Protein AF-A0A6V6ZAX3-F1 (afdb_monomer)

Sequence (351 aa):
MGIFDLLKSDSDKNPSIDLTDFKFLSDDHTRIQNGQSTNANNKGAWRGIRVKTSNNKTFYVTMYNMNENHPVWGDNIQMAEKQMKMLEETDSKIILRGFGNDIMGSSFADYGLTLHKFNGNINKVSIHMYDRNVDIIYVKAENNDQKKKLDNYSNTDSFEDFMRKFQSMSMSEKMQIASQTDAFNNQGANAYRNDNIELAIENFEKALKIMPINDDALINLARCYTMLGEYEKTFEPLNKLYRLNSNNRNKIIAYSLLMHLLEDFDSDGGAVSPSTLINYIKAKYNISTNDDEIKSIIRRINEPYNRDILVYMIGGGFGFGMGSGGSPYMTSDGTIKSVISDEIEDVLNWD

Foldseek 3Di:
DDPPPPDPPPLQDAALDDQQWDKFKFQFKWKAFPNRTDPDGSHRQIKMWIWHDDRSAKIWIWMARLNDQPPQQSLRTPDPIFIWGWDDDDQFKTKIAGQDAPPLRHGSRQWIKIQTDDPNDGQKMWIGRNVRRMIMIGGGDDDPVSVVSSVPSSPDDSLVSNVVVLVVDDPVVVVVLVVQLVVLQVQLVVCVVVVNLSSSLVSLVVSCVSVVLPLSSLLSNLLSCLVVLVNVVNLVSLLSNCVSPVVCVLLVLLLLQLNQQLVQQDPAGGKDFQVRSQVVCCVRNVDHDHDVSSVVSQCVLCVVPPDRQKDWDDDDDDDDPDPPTGTIITGDPPNDSVSSSVSSSVSSVDD

pLDDT: mean 86.91, std 15.02, range [31.42, 98.56]

Structure (mmCIF, N/CA/C/O backbone):
data_AF-A0A6V6ZAX3-F1
#
_entry.id   AF-A0A6V6ZAX3-F1
#
loop_
_atom_site.group_PDB
_atom_site.id
_atom_site.type_symbol
_atom_site.label_atom_id
_atom_site.label_alt_id
_atom_site.label_comp_id
_atom_site.label_asym_id
_atom_site.label_entity_id
_atom_site.label_seq_id
_atom_site.pdbx_PDB_ins_code
_atom_site.Cartn_x
_atom_site.Cartn_y
_atom_site.Cartn_z
_atom_site.occupancy
_atom_site.B_iso_or_equiv
_atom_site.auth_seq_id
_atom_site.auth_comp_id
_atom_site.auth_asym_id
_atom_site.auth_atom_id
_atom_site.pdbx_PDB_model_num
ATOM 1 N N . MET A 1 1 ? -40.893 -0.336 -21.694 1.00 39.56 1 MET A N 1
ATOM 2 C CA . MET A 1 1 ? -40.093 0.598 -20.876 1.00 39.56 1 MET A CA 1
ATOM 3 C C . MET A 1 1 ? -40.444 0.323 -19.430 1.00 39.56 1 MET A C 1
ATOM 5 O O . MET A 1 1 ? -41.601 0.476 -19.062 1.00 39.56 1 MET A O 1
ATOM 9 N N . GLY A 1 2 ? -39.514 -0.290 -18.700 1.00 31.42 2 GLY A N 1
ATOM 10 C CA . GLY A 1 2 ? -39.752 -0.822 -17.362 1.00 31.42 2 GLY A CA 1
ATOM 11 C C . GLY A 1 2 ? -39.696 0.261 -16.289 1.00 31.42 2 GLY A C 1
ATOM 12 O O . GLY A 1 2 ? -39.072 1.300 -16.459 1.00 31.42 2 GLY A O 1
ATOM 13 N N . ILE A 1 3 ? -40.315 -0.041 -15.155 1.00 39.47 3 ILE A N 1
ATOM 14 C CA . ILE A 1 3 ? -40.499 0.779 -13.944 1.00 39.47 3 ILE A CA 1
ATOM 15 C C . ILE A 1 3 ? -39.171 1.090 -13.203 1.00 39.47 3 ILE A C 1
ATOM 17 O O . ILE A 1 3 ? -39.178 1.496 -12.047 1.00 39.47 3 ILE A O 1
ATOM 21 N N . PHE A 1 4 ? -38.026 0.886 -13.863 1.00 40.34 4 PHE A N 1
ATOM 22 C CA . PHE A 1 4 ? -36.672 1.046 -13.322 1.00 40.34 4 PHE A CA 1
ATOM 23 C C . PHE A 1 4 ? -35.968 2.332 -13.787 1.00 40.34 4 PHE A C 1
ATOM 25 O O . PHE A 1 4 ? -34.907 2.655 -13.264 1.00 40.34 4 PHE A O 1
ATOM 32 N N . ASP A 1 5 ? -36.572 3.116 -14.686 1.00 33.03 5 ASP A N 1
ATOM 33 C CA . ASP A 1 5 ? -35.988 4.373 -15.188 1.00 33.03 5 ASP A CA 1
ATOM 34 C C . ASP A 1 5 ? -36.201 5.593 -14.261 1.00 33.03 5 ASP A C 1
ATOM 36 O O . ASP A 1 5 ? -35.896 6.723 -14.643 1.00 33.03 5 ASP A O 1
ATOM 40 N N . LEU A 1 6 ? -36.699 5.397 -13.028 1.00 34.72 6 LEU A N 1
ATOM 41 C CA . LEU A 1 6 ? -36.991 6.489 -12.080 1.00 34.72 6 LEU A CA 1
ATOM 42 C C . LEU A 1 6 ? -35.986 6.651 -10.925 1.00 34.72 6 LEU A C 1
ATOM 44 O O . LEU A 1 6 ? -36.252 7.394 -9.985 1.00 34.72 6 LEU A O 1
ATOM 48 N N . LEU A 1 7 ? -34.824 5.996 -10.987 1.00 39.44 7 LEU A N 1
ATOM 49 C CA . LEU A 1 7 ? -33.730 6.196 -10.030 1.00 39.44 7 LEU A CA 1
ATOM 50 C C . LEU A 1 7 ? -32.466 6.662 -10.755 1.00 39.44 7 LEU A C 1
ATOM 52 O O . LEU A 1 7 ? -31.436 5.992 -10.759 1.00 39.44 7 LEU A O 1
ATOM 56 N N . LYS A 1 8 ? -32.521 7.866 -11.330 1.00 38.12 8 LYS A N 1
ATOM 57 C CA . LYS A 1 8 ? -31.310 8.687 -11.406 1.00 38.12 8 LYS A CA 1
ATOM 58 C C . LYS A 1 8 ? -31.017 9.154 -9.982 1.00 38.12 8 LYS A C 1
ATOM 60 O O . LYS A 1 8 ? -31.576 10.144 -9.528 1.00 38.12 8 LYS A O 1
ATOM 65 N N . SER A 1 9 ? -30.222 8.380 -9.246 1.00 41.75 9 SER A N 1
ATOM 66 C CA . SER A 1 9 ? -29.684 8.822 -7.962 1.00 41.75 9 SER A CA 1
ATOM 67 C C . SER A 1 9 ? -28.773 10.019 -8.216 1.00 41.75 9 SER A C 1
ATOM 69 O O . SER A 1 9 ? -27.803 9.885 -8.964 1.00 41.75 9 SER A O 1
ATOM 71 N N . ASP A 1 10 ? -29.072 11.159 -7.598 1.00 43.19 10 ASP A N 1
ATOM 72 C CA . ASP A 1 10 ? -28.189 12.325 -7.516 1.00 43.19 10 ASP A CA 1
ATOM 73 C C . ASP A 1 10 ? -26.889 11.948 -6.776 1.00 43.19 10 ASP A C 1
ATOM 75 O O . ASP A 1 10 ? -26.716 12.225 -5.590 1.00 43.19 10 ASP A O 1
ATOM 79 N N . SER A 1 11 ? -25.956 11.293 -7.469 1.00 47.81 11 SER A N 1
ATOM 80 C CA . SER A 1 11 ? -24.658 10.862 -6.928 1.00 47.81 11 SER A CA 1
ATOM 81 C C . SER A 1 11 ? -23.661 12.011 -6.717 1.00 47.81 11 SER A C 1
ATOM 83 O O . SER A 1 11 ? -22.503 11.757 -6.399 1.00 47.81 11 SER A O 1
ATOM 85 N N . ASP A 1 12 ? -24.094 13.260 -6.903 1.00 52.00 12 ASP A N 1
ATOM 86 C CA . ASP A 1 12 ? -23.284 14.476 -6.736 1.00 52.00 12 ASP A CA 1
ATOM 87 C C . ASP A 1 12 ? -23.738 15.342 -5.544 1.00 52.00 12 ASP A C 1
ATOM 89 O O . ASP A 1 12 ? -23.293 16.480 -5.385 1.00 52.00 12 ASP A O 1
ATOM 93 N N . LYS A 1 13 ? -24.626 14.831 -4.682 1.00 63.72 13 LYS A N 1
ATOM 94 C CA . LYS A 1 13 ? -25.095 15.580 -3.513 1.00 63.72 13 LYS A CA 1
ATOM 95 C C . LYS A 1 13 ? -24.100 15.451 -2.356 1.00 63.72 13 LYS A C 1
ATOM 97 O O . LYS A 1 13 ? -23.848 14.351 -1.871 1.00 63.72 13 LYS A O 1
ATOM 102 N N . ASN A 1 14 ? -23.558 16.580 -1.899 1.00 78.38 14 ASN A N 1
ATOM 103 C CA . ASN A 1 14 ? -22.761 16.625 -0.672 1.00 78.38 14 ASN A CA 1
ATOM 104 C C . ASN A 1 14 ? -23.624 16.192 0.529 1.00 78.38 14 ASN A C 1
ATOM 106 O O . ASN A 1 14 ? -24.769 16.649 0.621 1.00 78.38 14 ASN A O 1
ATOM 110 N N . PRO A 1 15 ? -23.096 15.357 1.445 1.00 84.44 15 PRO A N 1
ATOM 111 C CA . PRO A 1 15 ? -23.843 14.919 2.616 1.00 84.44 15 PRO A CA 1
ATOM 112 C C . PRO A 1 15 ? -24.214 16.102 3.518 1.00 84.44 15 PRO A C 1
ATOM 114 O O . PRO A 1 15 ? -23.464 17.075 3.627 1.00 84.44 15 PRO A O 1
ATOM 117 N N . SER A 1 16 ? -25.357 16.020 4.208 1.00 89.38 16 SER A N 1
ATOM 118 C CA . SER A 1 16 ? -25.823 17.098 5.097 1.00 89.38 16 SER A CA 1
ATOM 119 C C . SER A 1 16 ? -24.978 17.261 6.369 1.00 89.38 16 SER A C 1
ATOM 121 O O . SER A 1 16 ? -25.225 18.170 7.159 1.00 89.38 16 SER A O 1
ATOM 123 N N . ILE A 1 17 ? -24.043 16.343 6.614 1.00 90.00 17 ILE A N 1
ATOM 124 C CA . ILE A 1 17 ? -23.092 16.343 7.726 1.00 90.00 17 ILE A CA 1
ATOM 125 C C . ILE A 1 17 ? -21.692 16.292 7.121 1.00 90.00 17 ILE A C 1
ATOM 127 O O . ILE A 1 17 ? -21.464 15.555 6.164 1.00 90.00 17 ILE A O 1
ATOM 131 N N . ASP A 1 18 ? -20.757 17.049 7.694 1.00 91.75 18 ASP A N 1
ATOM 132 C CA . ASP A 1 18 ? -19.356 16.994 7.285 1.00 91.75 18 ASP A CA 1
ATOM 133 C C . ASP A 1 18 ? -18.748 15.630 7.644 1.00 91.75 18 ASP A C 1
ATOM 135 O O . ASP A 1 18 ? -18.624 15.268 8.817 1.00 91.75 18 ASP A O 1
ATOM 139 N N . LEU A 1 19 ? -18.397 14.869 6.607 1.00 93.56 19 LEU A N 1
ATOM 140 C CA . LEU A 1 19 ? -17.768 13.555 6.709 1.00 93.56 19 LEU A CA 1
ATOM 141 C C . LEU A 1 19 ? -16.289 13.577 6.302 1.00 93.56 19 LEU A C 1
ATOM 143 O O . LEU A 1 19 ? -15.699 12.509 6.139 1.00 93.56 19 LEU A O 1
ATOM 147 N N . THR A 1 20 ? -15.684 14.762 6.146 1.00 90.38 20 THR A N 1
ATOM 148 C CA . THR A 1 20 ? -14.273 14.908 5.749 1.00 90.38 20 THR A CA 1
ATOM 149 C C . THR A 1 20 ? -13.351 14.134 6.697 1.00 90.38 20 THR A C 1
ATOM 151 O O . THR A 1 20 ? -12.488 13.382 6.244 1.00 90.38 20 THR A O 1
ATOM 154 N N . ASP A 1 21 ? -13.590 14.251 8.009 1.00 91.75 21 ASP A N 1
ATOM 155 C CA . ASP A 1 21 ? -12.931 13.474 9.070 1.00 91.75 21 ASP A CA 1
ATOM 156 C C . ASP A 1 21 ? -13.891 13.201 10.247 1.00 91.75 21 ASP A C 1
ATOM 158 O O . ASP A 1 21 ? -13.647 13.564 11.400 1.00 91.75 21 ASP A O 1
ATOM 162 N N . PHE A 1 22 ? -15.047 12.603 9.959 1.00 95.50 22 PHE A N 1
ATOM 163 C CA . PHE A 1 22 ? -16.059 12.327 10.976 1.00 95.50 22 PHE A CA 1
ATOM 164 C C . PHE A 1 22 ? -15.634 11.188 11.907 1.00 95.50 22 PHE A C 1
ATOM 166 O O . PHE A 1 22 ? -15.230 10.112 11.465 1.00 95.50 22 PHE A O 1
ATOM 173 N N . LYS A 1 23 ? -15.801 11.394 13.217 1.00 95.69 23 LYS A N 1
ATOM 174 C CA . LYS A 1 23 ? -15.471 10.418 14.262 1.00 95.69 23 LYS A CA 1
ATOM 175 C C . LYS A 1 23 ? -16.660 10.188 15.180 1.00 95.69 23 LYS A C 1
ATOM 177 O O . LYS A 1 23 ? -17.302 11.127 15.649 1.00 95.69 23 LYS A O 1
ATOM 182 N N . PHE A 1 24 ? -16.918 8.925 15.481 1.00 97.19 24 PHE A N 1
ATOM 183 C CA . PHE A 1 24 ? -17.972 8.490 16.379 1.00 97.19 24 PHE A CA 1
ATOM 184 C C . PHE A 1 24 ? -17.386 7.602 17.469 1.00 97.19 24 PHE A C 1
ATOM 186 O O . PHE A 1 24 ? -16.761 6.583 17.185 1.00 97.19 24 PHE A O 1
ATOM 193 N N . LEU A 1 25 ? -17.600 7.995 18.720 1.00 97.44 25 LEU A N 1
ATOM 194 C CA . LEU A 1 25 ? -17.159 7.248 19.886 1.00 97.44 25 LEU A CA 1
ATOM 195 C C . LEU A 1 25 ? -18.357 6.568 20.542 1.00 97.44 25 LEU A C 1
ATOM 197 O O . LEU A 1 25 ? -19.412 7.179 20.725 1.00 97.44 25 LEU A O 1
ATOM 201 N N . SER A 1 26 ? -18.168 5.314 20.922 1.00 97.25 26 SER A N 1
ATOM 202 C CA . SER A 1 26 ? -19.170 4.501 21.591 1.00 97.25 26 SER A CA 1
ATOM 203 C C . SER A 1 26 ? -18.526 3.686 22.700 1.00 97.25 26 SER A C 1
ATOM 205 O O . SER A 1 26 ? -17.392 3.240 22.551 1.00 97.25 26 SER A O 1
ATOM 207 N N . ASP A 1 27 ? -19.239 3.486 23.803 1.00 96.06 27 ASP A N 1
ATOM 208 C CA . ASP A 1 27 ? -18.846 2.596 24.897 1.00 96.06 27 ASP A CA 1
ATOM 209 C C . ASP A 1 27 ? -19.797 1.411 25.056 1.00 96.06 27 ASP A C 1
ATOM 211 O O . ASP A 1 27 ? -19.679 0.662 26.020 1.00 96.06 27 ASP A O 1
ATOM 215 N N . ASP A 1 28 ? -20.756 1.261 24.146 1.00 94.19 28 ASP A N 1
ATOM 216 C CA . ASP A 1 28 ? -21.768 0.221 24.211 1.00 94.19 28 ASP A CA 1
ATOM 217 C C . ASP A 1 28 ? -22.280 -0.119 22.817 1.00 94.19 28 ASP A C 1
ATOM 219 O O . ASP A 1 28 ? -22.474 0.753 21.963 1.00 94.19 28 ASP A O 1
ATOM 223 N N . HIS A 1 29 ? -22.519 -1.403 22.588 1.00 93.81 29 HIS A N 1
ATOM 224 C CA . HIS A 1 29 ? -23.040 -1.866 21.320 1.00 93.81 29 HIS A CA 1
ATOM 225 C C . HIS A 1 29 ? -23.930 -3.089 21.459 1.00 93.81 29 HIS A C 1
ATOM 227 O O . HIS A 1 29 ? -23.769 -3.930 22.338 1.00 93.81 29 HIS A O 1
ATOM 233 N N . THR A 1 30 ? -24.864 -3.225 20.531 1.00 94.81 30 THR A N 1
ATOM 234 C CA . THR A 1 30 ? -25.764 -4.371 20.456 1.00 94.81 30 THR A CA 1
ATOM 235 C C . THR A 1 30 ? -25.555 -5.077 19.134 1.00 94.81 30 THR A C 1
ATOM 237 O O . THR A 1 30 ? -25.663 -4.462 18.073 1.00 94.81 30 THR A O 1
ATOM 240 N N . ARG A 1 31 ? -25.260 -6.375 19.192 1.00 94.81 31 ARG A N 1
ATOM 241 C CA . ARG A 1 31 ? -25.185 -7.216 18.002 1.00 94.81 31 ARG A CA 1
ATOM 242 C C . ARG A 1 31 ? -26.556 -7.816 17.723 1.00 94.81 31 ARG A C 1
ATOM 244 O O . ARG A 1 31 ? -27.157 -8.425 18.603 1.00 94.81 31 ARG A O 1
ATOM 251 N N . ILE A 1 32 ? -27.016 -7.672 16.491 1.00 94.31 32 ILE A N 1
ATOM 252 C CA . ILE A 1 32 ? -28.213 -8.308 15.957 1.00 94.31 32 ILE A CA 1
ATOM 253 C C . ILE A 1 32 ? -27.748 -9.296 14.896 1.00 94.31 32 ILE A C 1
ATOM 255 O O . ILE A 1 32 ? -27.021 -8.922 13.984 1.00 94.31 32 ILE A O 1
ATOM 259 N N . GLN A 1 33 ? -28.135 -10.561 15.011 1.00 92.88 33 GLN A N 1
ATOM 260 C CA . GLN A 1 33 ? -27.860 -11.575 13.999 1.00 92.88 33 GLN A CA 1
ATOM 261 C C . GLN A 1 33 ? -29.167 -12.243 13.608 1.00 92.88 33 GLN A C 1
ATOM 263 O O . GLN A 1 33 ? -29.918 -12.686 14.475 1.00 92.88 33 GLN A O 1
ATOM 268 N N . ASN A 1 34 ? -29.447 -12.310 12.307 1.00 91.81 34 ASN A N 1
ATOM 269 C CA . ASN A 1 34 ? -30.710 -12.849 11.801 1.00 91.81 34 ASN A CA 1
ATOM 270 C C . ASN A 1 34 ? -31.944 -12.185 12.440 1.00 91.81 34 ASN A C 1
ATOM 272 O O . ASN A 1 34 ? -32.922 -12.849 12.776 1.00 91.81 34 ASN A O 1
ATOM 276 N N . GLY A 1 35 ? -31.870 -10.868 12.659 1.00 86.56 35 GLY A N 1
ATOM 277 C CA . GLY A 1 35 ? -32.934 -10.082 13.289 1.00 86.56 35 GLY A CA 1
ATOM 278 C C . GLY A 1 35 ? -33.073 -10.261 14.806 1.00 86.56 35 GLY A C 1
ATOM 279 O O . GLY A 1 35 ? -33.904 -9.589 15.411 1.00 86.56 35 GLY A O 1
ATOM 280 N N . GLN A 1 36 ? -32.266 -11.116 15.444 1.00 88.25 36 GLN A N 1
ATOM 281 C CA . GLN A 1 36 ? -32.293 -11.322 16.892 1.00 88.25 36 GLN A CA 1
ATOM 282 C C . GLN A 1 36 ? -31.114 -10.642 17.585 1.00 88.25 36 GLN A C 1
ATOM 284 O O . GLN A 1 36 ? -29.958 -10.822 17.203 1.00 88.25 36 GLN A O 1
ATOM 289 N N . SER A 1 37 ? -31.412 -9.869 18.629 1.00 86.00 37 SER A N 1
ATOM 290 C CA . SER A 1 37 ? -30.399 -9.233 19.470 1.00 86.00 37 SER A CA 1
ATOM 291 C C . SER A 1 37 ? -29.707 -10.259 20.364 1.00 86.00 37 SER A C 1
ATOM 293 O O . SER A 1 37 ? -30.357 -11.101 20.980 1.00 86.00 37 SER A O 1
ATOM 295 N N . THR A 1 38 ? -28.390 -10.151 20.502 1.00 81.56 38 THR A N 1
ATOM 296 C CA . THR A 1 38 ? -27.638 -10.892 21.518 1.00 81.56 38 THR A CA 1
ATOM 297 C C . THR A 1 38 ? -27.750 -10.182 22.867 1.00 81.56 38 THR A C 1
ATOM 299 O O . THR A 1 38 ? -27.531 -8.975 22.929 1.00 81.56 38 THR A O 1
ATOM 302 N N . ASN A 1 39 ? -27.997 -10.913 23.957 1.00 72.19 39 ASN A N 1
ATOM 303 C CA . ASN A 1 39 ? -28.077 -10.360 25.322 1.00 72.19 39 ASN A CA 1
ATOM 304 C C . ASN A 1 39 ? -26.699 -10.111 25.976 1.00 72.19 39 ASN A C 1
ATOM 306 O O . ASN A 1 39 ? -26.557 -10.199 27.194 1.00 72.19 39 ASN A O 1
ATOM 310 N N . ALA A 1 40 ? -25.663 -9.847 25.179 1.00 77.94 40 ALA A N 1
ATOM 311 C CA . ALA A 1 40 ? -24.333 -9.558 25.701 1.00 77.94 40 ALA A CA 1
ATOM 312 C C . ALA A 1 40 ? -24.297 -8.142 26.296 1.00 77.94 40 ALA A C 1
ATOM 314 O O . ALA A 1 40 ? -24.701 -7.184 25.638 1.00 77.94 40 ALA A O 1
ATOM 315 N N . ASN A 1 41 ? -23.798 -8.007 27.527 1.00 82.19 41 ASN A N 1
ATOM 316 C CA . ASN A 1 41 ? -23.505 -6.699 28.102 1.00 82.19 41 ASN A CA 1
ATOM 317 C C . ASN A 1 41 ? -22.173 -6.196 27.535 1.00 82.19 41 ASN A C 1
ATOM 319 O O . ASN A 1 41 ? -21.115 -6.689 27.921 1.00 82.19 41 ASN A O 1
ATOM 323 N N . ASN A 1 42 ? -22.242 -5.219 26.634 1.00 87.25 42 ASN A N 1
ATOM 324 C CA . ASN A 1 42 ? -21.072 -4.624 25.994 1.00 87.25 42 ASN A CA 1
ATOM 325 C C . ASN A 1 42 ? -20.735 -3.237 26.554 1.00 87.25 42 ASN A C 1
ATOM 327 O O . ASN A 1 42 ? -19.890 -2.541 25.990 1.00 87.25 42 ASN A O 1
ATOM 331 N N . LYS A 1 43 ? -21.358 -2.827 27.665 1.00 90.56 43 LYS A N 1
ATOM 332 C CA . LYS A 1 43 ? -21.057 -1.542 28.290 1.00 90.56 43 LYS A CA 1
ATOM 333 C C . LYS A 1 43 ? -19.601 -1.508 28.762 1.00 90.56 43 LYS A C 1
ATOM 335 O O . LYS A 1 43 ? -19.140 -2.405 29.462 1.00 90.56 43 LYS A O 1
ATOM 340 N N . GLY A 1 44 ? -18.879 -0.458 28.383 1.00 88.75 44 GLY A N 1
ATOM 341 C CA . GLY A 1 44 ? -17.436 -0.327 28.579 1.00 88.75 44 GLY A CA 1
ATOM 342 C C . GLY A 1 44 ? -16.589 -0.933 27.452 1.00 88.75 44 GLY A C 1
ATOM 343 O O . GLY A 1 44 ? -15.363 -0.844 27.508 1.00 88.75 44 GLY A O 1
ATOM 344 N N . ALA A 1 45 ? -17.193 -1.521 26.413 1.00 90.69 45 ALA A N 1
ATOM 345 C CA . ALA A 1 45 ? -16.485 -1.982 25.220 1.00 90.69 45 ALA A CA 1
ATOM 346 C C . ALA A 1 45 ? -16.258 -0.817 24.247 1.00 90.69 45 ALA A C 1
ATOM 348 O O . ALA A 1 45 ? -16.956 -0.690 23.239 1.00 90.69 45 ALA A O 1
ATOM 349 N N . TRP A 1 46 ? -15.287 0.051 24.549 1.00 94.94 46 TRP A N 1
ATOM 350 C CA . TRP A 1 46 ? -15.092 1.279 23.788 1.00 94.94 46 TRP A CA 1
ATOM 351 C C . TRP A 1 46 ? -14.686 1.005 22.338 1.00 94.94 46 TRP A C 1
ATOM 353 O O . TRP A 1 46 ? -13.760 0.233 22.060 1.00 94.94 46 TRP A O 1
ATOM 363 N N . ARG A 1 47 ? -15.367 1.671 21.406 1.00 95.44 47 ARG A N 1
ATOM 364 C CA . ARG A 1 47 ? -15.097 1.648 19.969 1.00 95.44 47 ARG A CA 1
ATOM 365 C C . ARG A 1 47 ? -15.082 3.054 19.404 1.00 95.44 47 ARG A C 1
ATOM 367 O O . ARG A 1 47 ? -15.917 3.887 19.750 1.00 95.44 47 ARG A O 1
ATOM 374 N N . GLY A 1 48 ? -14.126 3.290 18.519 1.00 95.75 48 GLY A N 1
ATOM 375 C CA . GLY A 1 48 ? -14.072 4.480 17.689 1.00 95.75 48 GLY A CA 1
ATOM 376 C C . GLY A 1 48 ? -14.380 4.102 16.252 1.00 95.75 48 GLY A C 1
ATOM 377 O O . GLY A 1 48 ? -13.855 3.113 15.757 1.00 95.75 48 GLY A O 1
ATOM 378 N N . ILE A 1 49 ? -15.225 4.866 15.579 1.00 96.94 49 ILE A N 1
ATOM 379 C CA . ILE A 1 49 ? -15.510 4.709 14.154 1.00 96.94 49 ILE A CA 1
ATOM 380 C C . ILE A 1 49 ? -15.102 6.010 13.486 1.00 96.94 49 ILE A C 1
ATOM 382 O O . ILE A 1 49 ? -15.512 7.081 13.930 1.00 96.94 49 ILE A O 1
ATOM 386 N N . ARG A 1 50 ? -14.305 5.919 12.427 1.00 95.56 50 ARG A N 1
ATOM 387 C CA . ARG A 1 50 ? -13.914 7.063 11.609 1.00 95.56 50 ARG A CA 1
ATOM 388 C C . ARG A 1 50 ? -14.469 6.894 10.206 1.00 95.56 50 ARG A C 1
ATOM 390 O O . ARG A 1 50 ? -14.352 5.814 9.634 1.00 95.56 50 ARG A O 1
ATOM 397 N N . VAL A 1 51 ? -15.030 7.965 9.663 1.00 96.31 51 VAL A N 1
ATOM 398 C CA . VAL A 1 51 ? -15.378 8.115 8.251 1.00 96.31 51 VAL A CA 1
ATOM 399 C C . VAL A 1 51 ? -14.560 9.282 7.712 1.00 96.31 51 VAL A C 1
ATOM 401 O O . VAL A 1 51 ? -14.629 10.370 8.275 1.00 96.31 51 VAL A O 1
ATOM 404 N N . LYS A 1 52 ? -13.790 9.064 6.645 1.00 93.81 52 LYS A N 1
ATOM 405 C CA . LYS A 1 52 ? -13.055 10.133 5.953 1.00 93.81 52 LYS A CA 1
ATOM 406 C C . LYS A 1 52 ? -13.433 10.188 4.478 1.00 93.81 52 LYS A C 1
ATOM 408 O O . LYS A 1 52 ? -13.682 9.151 3.857 1.00 93.81 52 LYS A O 1
ATOM 413 N N . THR A 1 53 ? -13.430 11.382 3.904 1.00 89.69 53 THR A N 1
ATOM 414 C CA . THR A 1 53 ? -13.564 11.590 2.458 1.00 89.69 53 THR A CA 1
ATOM 415 C C . THR A 1 53 ? -12.828 12.854 2.029 1.00 89.69 53 THR A C 1
ATOM 417 O O . THR A 1 53 ? -12.705 13.798 2.800 1.00 89.69 53 THR A O 1
ATOM 420 N N . SER A 1 54 ? -12.336 12.879 0.792 1.00 85.81 54 SER A N 1
ATOM 421 C CA . SER A 1 54 ? -11.727 14.063 0.172 1.00 85.81 54 SER A CA 1
ATOM 422 C C . SER A 1 54 ? -12.603 14.697 -0.910 1.00 85.81 54 SER A C 1
ATOM 424 O O . SER A 1 54 ? -12.313 15.798 -1.369 1.00 85.81 54 SER A O 1
ATOM 426 N N . ASN A 1 55 ? -13.650 13.999 -1.356 1.00 83.88 55 ASN A N 1
ATOM 427 C CA . ASN A 1 55 ? -14.427 14.373 -2.537 1.00 83.88 55 ASN A CA 1
ATOM 428 C C . ASN A 1 55 ? -15.941 14.161 -2.381 1.00 83.88 55 ASN A C 1
ATOM 430 O O . ASN A 1 55 ? -16.668 14.363 -3.349 1.00 83.88 55 ASN A O 1
ATOM 434 N N . ASN A 1 56 ? -16.410 13.722 -1.205 1.00 89.44 56 ASN A N 1
ATOM 435 C CA . ASN A 1 56 ? -17.809 13.379 -0.909 1.00 89.44 56 ASN A CA 1
ATOM 436 C C . ASN A 1 56 ? -18.435 12.304 -1.819 1.00 89.44 56 ASN A C 1
ATOM 438 O O . ASN A 1 56 ? -19.644 12.088 -1.777 1.00 89.44 56 ASN A O 1
ATOM 442 N N . LYS A 1 57 ? -17.624 11.596 -2.614 1.00 88.38 57 LYS A N 1
ATOM 443 C CA . LYS A 1 57 ? -18.049 10.498 -3.499 1.00 88.38 57 LYS A CA 1
ATOM 444 C C . LYS A 1 57 ? -17.596 9.151 -2.953 1.00 88.38 57 LYS A C 1
ATOM 446 O O . LYS A 1 57 ? -18.376 8.199 -2.907 1.00 88.38 57 LYS A O 1
ATOM 451 N N . THR A 1 58 ? -16.346 9.100 -2.502 1.00 90.50 58 THR A N 1
ATOM 452 C CA . THR A 1 58 ? -15.725 7.922 -1.901 1.00 90.50 58 THR A CA 1
ATOM 453 C C . THR A 1 58 ? -15.432 8.189 -0.435 1.00 90.50 58 THR A C 1
ATOM 455 O O . THR A 1 58 ? -14.778 9.172 -0.084 1.00 90.50 58 THR A O 1
ATOM 458 N N . PHE A 1 59 ? -15.905 7.289 0.416 1.00 95.94 59 PHE A N 1
ATOM 459 C CA . PHE A 1 59 ? -15.755 7.341 1.860 1.00 95.94 59 PHE A CA 1
ATOM 460 C C . PHE A 1 59 ? -14.928 6.151 2.316 1.00 95.94 59 PHE A C 1
ATOM 462 O O . PHE A 1 59 ? -15.049 5.056 1.773 1.00 95.94 59 PHE A O 1
ATOM 469 N N . TYR A 1 60 ? -14.123 6.353 3.343 1.00 93.50 60 TYR A N 1
ATOM 470 C CA . TYR A 1 60 ? -13.301 5.308 3.930 1.00 93.50 60 TYR A CA 1
ATOM 471 C C . TYR A 1 60 ? -13.670 5.160 5.397 1.00 93.50 60 TYR A C 1
ATOM 473 O O . TYR A 1 60 ? -13.660 6.145 6.139 1.00 93.50 60 TYR A O 1
ATOM 481 N N . VAL A 1 61 ? -14.045 3.943 5.791 1.00 96.31 61 VAL A N 1
ATOM 482 C CA . VAL A 1 61 ? -14.567 3.651 7.129 1.00 96.31 61 VAL A CA 1
ATOM 483 C C . VAL A 1 61 ? -13.633 2.706 7.868 1.00 96.31 61 VAL A C 1
ATOM 485 O O . VAL A 1 61 ? -13.403 1.589 7.410 1.00 96.31 61 VAL A O 1
ATOM 488 N N . THR A 1 62 ? -13.166 3.129 9.040 1.00 93.38 62 THR A N 1
ATOM 489 C CA . THR A 1 62 ? -12.251 2.362 9.900 1.00 93.38 62 THR A CA 1
ATOM 490 C C . THR A 1 62 ? -12.835 2.271 11.305 1.00 93.38 62 THR A C 1
ATOM 492 O O . THR A 1 62 ? -13.413 3.241 11.803 1.00 93.38 62 THR A O 1
ATOM 495 N N . MET A 1 63 ? -12.698 1.112 11.955 1.00 93.88 63 MET A N 1
ATOM 496 C CA . MET A 1 63 ? -13.106 0.930 13.352 1.00 93.88 63 MET A CA 1
ATOM 497 C C . MET A 1 63 ? -11.902 0.613 14.228 1.00 93.88 63 MET A C 1
ATOM 499 O O . MET A 1 63 ? -11.068 -0.210 13.861 1.00 93.88 63 MET A O 1
ATOM 503 N N . TYR A 1 64 ? -11.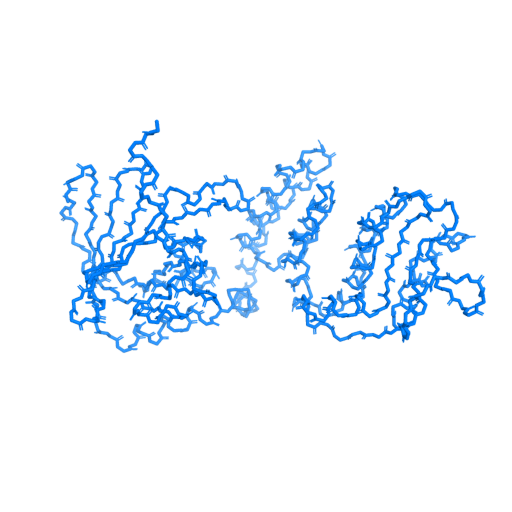879 1.205 15.416 1.00 91.25 64 TYR A N 1
ATOM 504 C CA . TYR A 1 64 ? -10.821 1.099 16.407 1.00 91.25 64 TYR A CA 1
ATOM 505 C C . TYR A 1 64 ? -11.332 0.438 17.694 1.00 91.25 64 TYR A C 1
ATOM 507 O O . TYR A 1 64 ? -12.420 0.764 18.180 1.00 91.25 64 TYR A O 1
ATOM 515 N N . ASN A 1 65 ? -10.534 -0.457 18.276 1.00 90.94 65 ASN A N 1
ATOM 516 C CA . ASN A 1 65 ? -10.709 -0.955 19.636 1.00 90.94 65 ASN A CA 1
ATOM 517 C C . ASN A 1 65 ? -10.061 0.018 20.633 1.00 90.94 65 ASN A C 1
ATOM 519 O O . ASN A 1 65 ? -8.851 0.186 20.662 1.00 90.94 65 ASN A O 1
ATOM 523 N N . MET A 1 66 ? -10.860 0.650 21.484 1.00 89.38 66 MET A N 1
ATOM 524 C CA . MET A 1 66 ? -10.392 1.741 22.349 1.00 89.38 66 MET A CA 1
ATOM 525 C C . MET A 1 66 ? -10.072 1.290 23.789 1.00 89.38 66 MET A C 1
ATOM 527 O O . MET A 1 66 ? -9.723 2.116 24.639 1.00 89.38 66 MET A O 1
ATOM 531 N N . ASN A 1 67 ? -10.214 -0.009 24.079 1.00 83.44 67 ASN A N 1
ATOM 532 C CA . ASN A 1 67 ? -9.983 -0.577 25.411 1.00 83.44 67 ASN A CA 1
ATOM 533 C C . ASN A 1 67 ? -8.536 -1.009 25.640 1.00 83.44 67 ASN A C 1
ATOM 535 O O . ASN A 1 67 ? -7.994 -0.799 26.721 1.00 83.44 67 ASN A O 1
ATOM 539 N N . GLU A 1 68 ? -7.919 -1.614 24.631 1.00 69.38 68 GLU A N 1
ATOM 540 C CA . GLU A 1 68 ? -6.603 -2.240 24.725 1.00 69.38 68 GLU A CA 1
ATOM 541 C C . GLU A 1 68 ? -5.723 -1.722 23.598 1.00 69.38 68 GLU A C 1
ATOM 543 O O . GLU A 1 68 ? -6.212 -1.471 22.499 1.00 69.38 68 GLU A O 1
ATOM 548 N N . ASN A 1 69 ? -4.425 -1.569 23.855 1.00 63.03 69 ASN A N 1
ATOM 549 C CA . ASN A 1 69 ? -3.480 -1.312 22.779 1.00 63.03 69 ASN A CA 1
ATOM 550 C C . ASN A 1 69 ? -3.195 -2.625 22.050 1.00 63.03 69 ASN A C 1
ATOM 552 O O . ASN A 1 69 ? -2.786 -3.594 22.689 1.00 63.03 69 ASN A O 1
ATOM 556 N N . HIS A 1 70 ? -3.347 -2.650 20.724 1.00 55.97 70 HIS A N 1
ATOM 557 C CA . HIS A 1 70 ? -2.849 -3.752 19.919 1.00 55.97 70 HIS A CA 1
ATOM 558 C C . HIS A 1 70 ? -1.348 -3.903 20.226 1.00 55.97 70 HIS A C 1
ATOM 560 O O . HIS A 1 70 ? -0.600 -2.933 20.031 1.00 55.97 70 HIS A O 1
ATOM 566 N N . PRO A 1 71 ? -0.891 -5.076 20.709 1.00 46.47 71 PRO A N 1
ATOM 567 C CA . PRO A 1 71 ? 0.436 -5.225 21.312 1.00 46.47 71 PRO A CA 1
ATOM 568 C C . PRO A 1 71 ? 1.559 -4.852 20.341 1.00 46.47 71 PRO A C 1
ATOM 570 O O . PRO A 1 71 ? 2.542 -4.234 20.733 1.00 46.47 71 PRO A O 1
ATOM 573 N N . VAL A 1 72 ? 1.356 -5.151 19.058 1.00 49.56 72 VAL A N 1
ATOM 574 C CA . VAL A 1 72 ? 2.334 -4.911 17.993 1.00 49.56 72 VAL A CA 1
ATOM 575 C C . VAL A 1 72 ? 2.111 -3.561 17.285 1.00 49.56 72 VAL A C 1
ATOM 577 O O . VAL A 1 72 ? 2.968 -2.686 17.340 1.00 49.56 72 VAL A O 1
ATOM 580 N N . TRP A 1 73 ? 0.931 -3.337 16.702 1.00 55.56 73 TRP A N 1
ATOM 581 C CA . TRP A 1 73 ? 0.655 -2.177 15.846 1.00 55.56 73 TRP A CA 1
ATOM 582 C C . TRP A 1 73 ? 0.362 -0.864 16.580 1.00 55.56 73 TRP A C 1
ATOM 584 O O . TRP A 1 73 ? 0.756 0.200 16.125 1.00 55.56 73 TRP A O 1
ATOM 594 N N . GLY A 1 74 ? -0.303 -0.894 17.740 1.00 60.34 74 GLY A N 1
ATOM 595 C CA . GLY A 1 74 ? -0.733 0.330 18.435 1.00 60.34 74 GLY A CA 1
ATOM 596 C C . GLY A 1 74 ? -1.745 1.218 17.716 1.00 60.34 74 GLY A C 1
ATOM 597 O O . GLY A 1 74 ? -2.183 2.190 18.322 1.00 60.34 74 GLY A O 1
ATOM 598 N N . ASP A 1 75 ? -2.104 0.894 16.476 1.00 63.75 75 ASP A N 1
ATOM 599 C CA . ASP A 1 75 ? -3.124 1.584 15.686 1.00 63.75 75 ASP A CA 1
ATOM 600 C C . ASP A 1 75 ? -4.541 1.266 16.170 1.00 63.75 75 ASP A C 1
ATOM 602 O O . ASP A 1 75 ? -5.482 1.994 15.871 1.00 63.75 75 ASP A O 1
ATOM 606 N N . ASN A 1 76 ? -4.682 0.186 16.945 1.00 80.44 76 ASN A N 1
ATOM 607 C CA . ASN A 1 76 ? -5.923 -0.311 17.509 1.00 80.44 76 ASN A CA 1
ATOM 608 C C . ASN A 1 76 ? -7.013 -0.589 16.473 1.00 80.44 76 ASN A C 1
ATOM 610 O O . ASN A 1 76 ? -8.192 -0.634 16.825 1.00 80.44 76 ASN A O 1
ATOM 614 N N . ILE A 1 77 ? -6.650 -0.810 15.211 1.00 83.50 77 ILE A N 1
ATOM 615 C CA . ILE A 1 77 ? -7.616 -1.057 14.145 1.00 83.50 77 ILE A CA 1
ATOM 616 C C . ILE A 1 77 ? -8.284 -2.418 14.383 1.00 83.50 77 ILE A C 1
ATOM 618 O O . ILE A 1 77 ? -7.654 -3.470 14.351 1.00 83.50 77 ILE A O 1
ATOM 622 N N . GLN A 1 78 ? -9.594 -2.402 14.629 1.00 86.88 78 GLN A N 1
ATOM 623 C CA . GLN A 1 78 ? -10.425 -3.600 14.759 1.00 86.88 78 GLN A CA 1
ATOM 624 C C . GLN A 1 78 ? -11.108 -3.968 13.434 1.00 86.88 78 GLN A C 1
ATOM 626 O O . GLN A 1 78 ? -11.345 -5.142 13.160 1.00 86.88 78 GLN A O 1
ATOM 631 N N . MET A 1 79 ? -11.435 -2.969 12.612 1.00 88.12 79 MET A N 1
ATOM 632 C CA . MET A 1 79 ? -11.897 -3.160 11.239 1.00 88.12 79 MET A CA 1
ATOM 633 C C . MET A 1 79 ? -11.040 -2.283 10.343 1.00 88.12 79 MET A C 1
ATOM 635 O O . MET A 1 79 ? -11.123 -1.056 10.434 1.00 88.12 79 MET A O 1
ATOM 639 N N . ALA A 1 80 ? -10.231 -2.934 9.504 1.00 84.06 80 ALA A N 1
ATOM 640 C CA . ALA A 1 80 ? -9.427 -2.272 8.488 1.00 84.06 80 ALA A CA 1
ATOM 641 C C . ALA A 1 80 ? -10.299 -1.385 7.599 1.00 84.06 80 ALA A C 1
ATOM 643 O O . ALA A 1 80 ? -11.486 -1.660 7.413 1.00 84.06 80 ALA A O 1
ATOM 644 N N . GLU A 1 81 ? -9.682 -0.345 7.054 1.00 88.50 81 GLU A N 1
ATOM 645 C CA . GLU A 1 81 ? -10.351 0.657 6.241 1.00 88.50 81 GLU A CA 1
ATOM 646 C C . GLU A 1 81 ? -11.144 0.019 5.089 1.00 88.50 81 GLU A C 1
ATOM 648 O O . GLU A 1 81 ? -10.611 -0.751 4.289 1.00 88.50 81 GLU A O 1
ATOM 653 N N . LYS A 1 82 ? -12.445 0.316 5.026 1.00 91.25 82 LYS A N 1
ATOM 654 C CA . LYS A 1 82 ? -13.352 -0.162 3.978 1.00 91.25 82 LYS A CA 1
ATOM 655 C C . LYS A 1 82 ? -13.787 1.002 3.103 1.00 91.25 82 LYS A C 1
ATOM 657 O O . LYS A 1 82 ? -14.344 1.980 3.605 1.00 91.25 82 LYS A O 1
ATOM 662 N N . GLN A 1 83 ? -13.563 0.873 1.798 1.00 92.81 83 GLN A N 1
ATOM 663 C CA . GLN A 1 83 ? -14.023 1.844 0.813 1.00 92.81 83 GLN A CA 1
ATOM 664 C C . GLN A 1 83 ? -15.536 1.716 0.610 1.00 92.81 83 GLN A C 1
ATOM 666 O O . GLN A 1 83 ? -16.044 0.625 0.355 1.00 92.81 83 GLN A O 1
ATOM 671 N N . MET A 1 84 ? -16.258 2.831 0.712 1.00 97.50 84 MET A N 1
ATOM 672 C CA . MET A 1 84 ? -17.714 2.909 0.635 1.00 97.50 84 MET A CA 1
ATOM 673 C C . MET A 1 84 ? -18.190 4.090 -0.213 1.00 97.50 84 MET A C 1
ATOM 675 O O . MET A 1 84 ? -17.499 5.096 -0.358 1.00 97.50 84 MET A O 1
ATOM 679 N N . LYS A 1 85 ? -19.405 3.975 -0.749 1.00 95.88 85 LYS A N 1
ATOM 680 C CA . LYS A 1 85 ? -20.137 5.053 -1.424 1.00 95.88 85 LYS A CA 1
ATOM 681 C C . LYS A 1 85 ? -21.442 5.330 -0.695 1.00 95.88 85 LYS A C 1
ATOM 683 O O . LYS A 1 85 ? -22.031 4.413 -0.115 1.00 95.88 85 LYS A O 1
ATOM 688 N N . MET A 1 86 ? -21.908 6.571 -0.748 1.00 95.75 86 MET A N 1
ATOM 689 C CA . MET A 1 86 ? -23.227 6.921 -0.230 1.00 95.75 86 MET A CA 1
ATOM 690 C C . MET A 1 86 ? -24.311 6.365 -1.157 1.00 95.75 86 MET A C 1
ATOM 692 O O . MET A 1 86 ? -24.255 6.560 -2.369 1.00 95.75 86 MET A O 1
ATOM 696 N N . LEU A 1 87 ? -25.273 5.637 -0.590 1.00 94.69 87 LEU A N 1
ATOM 697 C CA . LEU A 1 87 ? -26.439 5.131 -1.320 1.00 94.69 87 LEU A CA 1
ATOM 698 C C . LEU A 1 87 ? -27.659 6.027 -1.137 1.00 94.69 87 LEU A C 1
ATOM 700 O O . LEU A 1 87 ? -28.430 6.220 -2.070 1.00 94.69 87 LEU A O 1
ATOM 704 N N . GLU A 1 88 ? -27.852 6.527 0.080 1.00 93.62 88 GLU A N 1
ATOM 705 C CA . GLU A 1 88 ? -29.053 7.256 0.468 1.00 93.62 88 GLU A CA 1
ATOM 706 C C . GLU A 1 88 ? -28.714 8.248 1.581 1.00 93.62 88 GLU A C 1
ATOM 708 O O . GLU A 1 88 ? -27.966 7.930 2.509 1.00 93.62 88 GLU A O 1
ATOM 713 N N . GLU A 1 89 ? -29.338 9.419 1.522 1.00 94.12 89 GLU A N 1
ATOM 714 C CA . GLU A 1 89 ? -29.469 10.321 2.655 1.00 94.12 89 GLU A CA 1
ATOM 715 C C . GLU A 1 89 ? -30.930 10.768 2.791 1.00 94.12 89 GLU A C 1
ATOM 717 O O . GLU A 1 89 ? -31.552 11.219 1.830 1.00 94.12 89 GLU A O 1
ATOM 722 N N . THR A 1 90 ? -31.466 10.660 4.005 1.00 94.06 90 THR A N 1
ATOM 723 C CA . THR A 1 90 ? -32.784 11.177 4.405 1.00 94.06 90 THR A CA 1
ATOM 724 C C . THR A 1 90 ? -32.621 12.110 5.599 1.00 94.06 90 THR A C 1
ATOM 726 O O . THR A 1 90 ? -31.519 12.249 6.121 1.00 94.06 90 THR A O 1
ATOM 729 N N . ASP A 1 91 ? -33.694 12.702 6.121 1.00 91.69 91 ASP A N 1
ATOM 730 C CA . ASP A 1 91 ? -33.616 13.510 7.350 1.00 91.69 91 ASP A CA 1
ATOM 731 C C . ASP A 1 91 ? -33.173 12.701 8.584 1.00 91.69 91 ASP A C 1
ATOM 733 O O . ASP A 1 91 ? -32.609 13.258 9.526 1.00 91.69 91 ASP A O 1
ATOM 737 N N . SER A 1 92 ? -33.378 11.379 8.571 1.00 94.75 92 SER A N 1
ATOM 738 C CA . SER A 1 92 ? -33.125 10.490 9.710 1.00 94.75 92 SER A CA 1
ATOM 739 C C . SER A 1 92 ? -31.868 9.629 9.585 1.00 94.75 92 SER A C 1
ATOM 741 O O . SER A 1 92 ? -31.460 9.024 10.577 1.00 94.75 92 SER A O 1
ATOM 743 N N . LYS A 1 93 ? -31.227 9.544 8.412 1.00 96.50 93 LYS A N 1
ATOM 744 C CA . LYS A 1 93 ? -30.033 8.700 8.229 1.00 96.50 93 LYS A CA 1
ATOM 745 C C . LYS A 1 93 ? -29.187 9.056 7.006 1.00 96.50 93 LYS A C 1
ATOM 747 O O . LYS A 1 93 ? -29.678 9.654 6.056 1.00 96.50 93 LYS A O 1
ATOM 752 N N . ILE A 1 94 ? -27.932 8.611 7.032 1.00 96.94 94 ILE A N 1
ATOM 753 C CA . ILE A 1 94 ? -27.035 8.482 5.875 1.00 96.94 94 ILE A CA 1
ATOM 754 C C . ILE A 1 94 ? -26.639 7.006 5.770 1.00 96.94 94 ILE A C 1
ATOM 756 O O . ILE A 1 94 ? -26.231 6.423 6.776 1.00 96.94 94 ILE A O 1
ATOM 760 N N . ILE A 1 95 ? -26.749 6.406 4.583 1.00 97.88 95 ILE A N 1
ATOM 761 C CA . ILE A 1 95 ? -26.347 5.017 4.320 1.00 97.88 95 ILE A CA 1
ATOM 762 C C . ILE A 1 95 ? -25.139 4.996 3.393 1.00 97.88 95 ILE A C 1
ATOM 764 O O . ILE A 1 95 ? -25.202 5.464 2.256 1.00 97.88 95 ILE A O 1
ATOM 768 N N . LEU A 1 96 ? -24.068 4.364 3.862 1.00 98.06 96 LEU A N 1
ATOM 769 C CA . LEU A 1 96 ? -22.883 4.034 3.088 1.00 98.06 96 LEU A CA 1
ATOM 770 C C . LEU A 1 96 ? -22.830 2.524 2.832 1.00 98.06 96 LEU A C 1
ATOM 772 O O . LEU A 1 96 ? -23.124 1.710 3.713 1.00 98.06 96 LEU A O 1
ATOM 776 N N . ARG A 1 97 ? -22.411 2.141 1.628 1.00 97.81 97 ARG A N 1
ATOM 777 C CA . ARG A 1 97 ? -22.221 0.744 1.228 1.00 97.81 97 ARG A CA 1
ATOM 778 C C . ARG A 1 97 ? -20.835 0.552 0.656 1.00 97.81 97 ARG A C 1
ATOM 780 O O . ARG A 1 97 ? -20.406 1.346 -0.183 1.00 97.81 97 ARG A O 1
ATOM 787 N N . GLY A 1 98 ? -20.159 -0.506 1.089 1.00 96.62 98 GLY A N 1
ATOM 788 C CA . GLY A 1 98 ? -18.870 -0.861 0.527 1.00 96.62 98 GLY A CA 1
ATOM 789 C C . GLY A 1 98 ? -18.957 -1.226 -0.953 1.00 96.62 98 GLY A C 1
ATOM 790 O O . GLY A 1 98 ? -19.969 -1.752 -1.421 1.00 96.62 98 GLY A O 1
ATOM 791 N N . PHE A 1 99 ? -17.909 -0.893 -1.701 1.00 94.00 99 PHE A N 1
ATOM 792 C CA . PHE A 1 99 ? -17.778 -1.226 -3.118 1.00 94.00 99 PHE A CA 1
ATOM 793 C C . PHE A 1 99 ? -16.307 -1.405 -3.488 1.00 94.00 99 PHE A C 1
ATOM 795 O O . PHE A 1 99 ? -15.447 -0.766 -2.890 1.00 94.00 99 PHE A O 1
ATOM 802 N N . GLY A 1 100 ? -16.032 -2.223 -4.502 1.00 89.94 100 GLY A N 1
ATOM 803 C CA . GLY A 1 100 ? -14.670 -2.653 -4.814 1.00 89.94 100 GLY A CA 1
ATOM 804 C C . GLY A 1 100 ? -14.215 -3.792 -3.903 1.00 89.94 100 GLY A C 1
ATOM 805 O O . GLY A 1 100 ? -15.015 -4.352 -3.148 1.00 89.94 100 GLY A O 1
ATOM 806 N N . ASN A 1 101 ? -12.934 -4.124 -3.996 1.00 78.38 101 ASN A N 1
ATOM 807 C CA . ASN A 1 101 ? -12.304 -5.204 -3.248 1.00 78.38 101 ASN A CA 1
ATOM 808 C C . ASN A 1 101 ? -11.061 -4.672 -2.529 1.00 78.38 101 ASN A C 1
ATOM 810 O O . ASN A 1 101 ? -10.486 -3.668 -2.958 1.00 78.38 101 ASN A O 1
ATOM 814 N N . ASP A 1 102 ? -10.648 -5.337 -1.453 1.00 68.38 102 ASP A N 1
ATOM 815 C CA . ASP A 1 102 ? -9.312 -5.117 -0.907 1.00 68.38 102 ASP A CA 1
ATOM 816 C C . ASP A 1 102 ? -8.224 -5.708 -1.815 1.00 68.38 102 ASP A C 1
ATOM 818 O O . ASP A 1 102 ? -8.497 -6.357 -2.826 1.00 68.38 102 ASP A O 1
ATOM 822 N N . ILE A 1 103 ? -6.970 -5.454 -1.441 1.00 49.81 103 ILE A N 1
ATOM 823 C CA . ILE A 1 103 ? -5.767 -5.946 -2.125 1.00 49.81 103 ILE A CA 1
ATOM 824 C C . ILE A 1 103 ? -5.738 -7.477 -2.270 1.00 49.81 103 ILE A C 1
ATOM 826 O O . ILE A 1 103 ? -5.155 -7.983 -3.221 1.00 49.81 103 ILE A O 1
ATOM 830 N N . MET A 1 104 ? -6.447 -8.195 -1.392 1.00 52.50 104 MET A N 1
ATOM 831 C CA . MET A 1 104 ? -6.589 -9.653 -1.382 1.00 52.50 104 MET A CA 1
ATOM 832 C C . MET A 1 104 ? -7.829 -10.142 -2.153 1.00 52.50 104 MET A C 1
ATOM 834 O O . MET A 1 104 ? -8.180 -11.319 -2.089 1.00 52.50 104 MET A O 1
ATOM 838 N N . GLY A 1 105 ? -8.536 -9.252 -2.856 1.00 61.94 105 GLY A N 1
ATOM 839 C CA . GLY A 1 105 ? -9.723 -9.581 -3.643 1.00 61.94 105 GLY A CA 1
ATOM 840 C C . GLY A 1 105 ? -11.008 -9.769 -2.828 1.00 61.94 105 GLY A C 1
ATOM 841 O O . GLY A 1 105 ? -12.051 -10.071 -3.411 1.00 61.94 105 GLY A O 1
ATOM 842 N N . SER A 1 106 ? -10.989 -9.555 -1.508 1.00 73.50 106 SER A N 1
ATOM 843 C CA . SER A 1 106 ? -12.194 -9.660 -0.678 1.00 73.50 106 SER A CA 1
ATOM 844 C C . SER A 1 106 ? -13.094 -8.449 -0.884 1.00 73.50 106 SER A C 1
ATOM 846 O O . SER A 1 106 ? -12.642 -7.303 -0.826 1.00 73.50 106 SER A O 1
ATOM 848 N N . SER A 1 107 ? -14.388 -8.683 -1.102 1.00 87.94 107 SER A N 1
ATOM 849 C CA . SER A 1 107 ? -15.296 -7.598 -1.456 1.00 87.94 107 SER A CA 1
ATOM 850 C C . SER A 1 107 ? -15.618 -6.684 -0.279 1.00 87.94 107 SER A C 1
ATOM 852 O O . SER A 1 107 ? -15.997 -7.112 0.810 1.00 87.94 107 SER A O 1
ATOM 854 N N . PHE A 1 108 ? -15.569 -5.377 -0.522 1.00 91.69 108 PHE A N 1
ATOM 855 C CA . PHE A 1 108 ? -16.131 -4.398 0.401 1.00 91.69 108 PHE A CA 1
ATOM 856 C C . PHE A 1 108 ? -17.661 -4.407 0.381 1.00 91.69 108 PHE A C 1
ATOM 858 O O . PHE A 1 108 ? -18.283 -3.935 1.333 1.00 91.69 108 PHE A O 1
ATOM 865 N N . ALA A 1 109 ? -18.279 -4.996 -0.648 1.00 94.81 109 ALA A N 1
ATOM 866 C CA . ALA A 1 109 ? -19.725 -5.126 -0.764 1.00 94.81 109 ALA A CA 1
ATOM 867 C C . ALA A 1 109 ? -20.349 -6.058 0.286 1.00 94.81 109 ALA A C 1
ATOM 869 O O . ALA A 1 109 ? -21.566 -6.183 0.319 1.00 94.81 109 ALA A O 1
ATOM 870 N N . ASP A 1 110 ? -19.591 -6.642 1.207 1.00 94.44 110 ASP A N 1
ATOM 871 C CA . ASP A 1 110 ? -20.152 -7.325 2.380 1.00 94.44 110 ASP A CA 1
ATOM 872 C C . ASP A 1 110 ? -20.356 -6.385 3.572 1.00 94.44 110 ASP A C 1
ATOM 874 O O . ASP A 1 110 ? -21.015 -6.747 4.543 1.00 94.44 110 ASP A O 1
ATOM 878 N N . TYR A 1 111 ? -19.893 -5.135 3.468 1.00 97.25 111 TYR A N 1
ATOM 879 C CA . TYR A 1 111 ? -19.920 -4.158 4.553 1.00 97.25 111 TYR A CA 1
ATOM 880 C C . TYR A 1 111 ? -20.775 -2.924 4.234 1.00 97.25 111 TYR A C 1
ATOM 882 O O . TYR A 1 111 ? -20.946 -2.507 3.081 1.00 97.25 111 TYR A O 1
ATOM 890 N N . GLY A 1 112 ? -21.324 -2.299 5.272 1.00 98.00 112 GLY A N 1
ATOM 891 C CA . GLY A 1 112 ? -21.989 -1.001 5.173 1.00 98.00 112 GLY A CA 1
ATOM 892 C C . GLY A 1 112 ? -22.041 -0.273 6.505 1.00 98.00 112 GLY A C 1
ATOM 893 O O . GLY A 1 112 ? -21.800 -0.860 7.559 1.00 98.00 112 GLY A O 1
ATOM 894 N N . LEU A 1 113 ? -22.377 1.011 6.442 1.00 98.56 113 LEU A N 1
ATOM 895 C CA . LEU A 1 113 ? -22.479 1.892 7.596 1.00 98.56 113 LEU A CA 1
ATOM 896 C C . LEU A 1 113 ? -23.750 2.734 7.485 1.00 98.56 113 LEU A C 1
ATOM 898 O O . LEU A 1 113 ? -23.945 3.411 6.480 1.00 98.56 113 LEU A O 1
ATOM 902 N N . THR A 1 114 ? -24.576 2.750 8.525 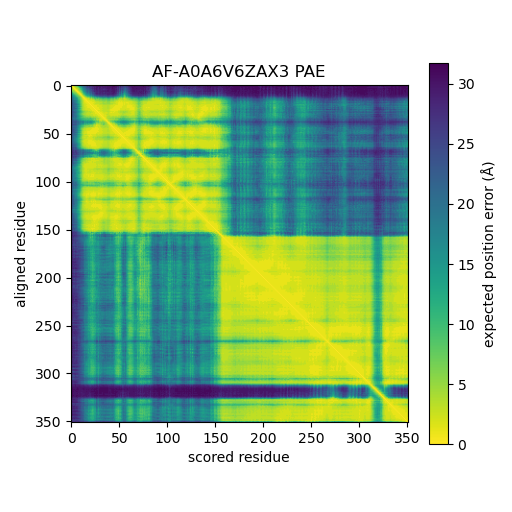1.00 98.50 114 THR A N 1
ATOM 903 C CA . THR A 1 114 ? -25.679 3.710 8.646 1.00 98.50 114 THR A CA 1
ATOM 904 C C . THR A 1 114 ? -25.390 4.689 9.775 1.00 98.50 114 THR A C 1
ATOM 906 O O . THR A 1 114 ? -25.248 4.286 10.931 1.00 98.50 114 THR A O 1
ATOM 909 N N . LEU A 1 115 ? -25.343 5.981 9.458 1.00 98.06 115 LEU A N 1
ATOM 910 C CA . LEU A 1 115 ? -25.281 7.070 10.432 1.00 98.06 115 LEU A CA 1
ATOM 911 C C . LEU A 1 115 ? -26.713 7.536 10.715 1.00 98.06 115 LEU A C 1
ATOM 913 O O . LEU A 1 115 ? -27.379 8.031 9.811 1.00 98.06 115 LEU A O 1
ATOM 917 N N . HIS A 1 116 ? -27.211 7.377 11.943 1.00 97.62 116 HIS A N 1
ATOM 918 C CA . HIS A 1 116 ? -28.592 7.741 12.295 1.00 97.62 116 HIS A CA 1
ATOM 919 C C . HIS A 1 116 ? -28.649 9.181 12.811 1.00 97.62 116 HIS A C 1
ATOM 921 O O . HIS A 1 116 ? -28.061 9.491 13.853 1.00 97.62 116 HIS A O 1
ATOM 927 N N . LYS A 1 117 ? -29.373 10.041 12.090 1.00 94.50 117 LYS A N 1
ATOM 928 C CA . LYS A 1 117 ? -29.549 11.469 12.372 1.00 94.50 117 LYS A CA 1
ATOM 929 C C . LYS A 1 117 ? -30.719 11.712 13.325 1.00 94.50 117 LYS A C 1
ATOM 931 O O . LYS A 1 117 ? -31.809 11.172 13.157 1.00 94.50 117 LYS A O 1
ATOM 936 N N . PHE A 1 118 ? -30.497 12.584 14.301 1.00 91.75 118 PHE A N 1
ATOM 937 C CA . PHE A 1 118 ? -31.520 13.146 15.174 1.00 91.75 118 PHE A CA 1
ATOM 938 C C . PHE A 1 118 ? -31.187 14.616 15.437 1.00 91.75 118 PHE A C 1
ATOM 940 O O . PHE A 1 118 ? -30.130 14.920 15.988 1.00 91.75 118 PHE A O 1
ATOM 947 N N . ASN A 1 119 ? -32.061 15.535 15.013 1.00 87.56 119 ASN A N 1
ATOM 948 C CA . ASN A 1 119 ? -31.844 16.987 15.107 1.00 87.56 119 ASN A CA 1
ATOM 949 C C . ASN A 1 119 ? -30.464 17.424 14.574 1.00 87.56 119 ASN A C 1
ATOM 951 O O . ASN A 1 119 ? -29.717 18.121 15.258 1.00 87.56 119 ASN A O 1
ATOM 955 N N . GLY A 1 120 ? -30.087 16.933 13.389 1.00 81.50 120 GLY A N 1
ATOM 956 C CA . GLY A 1 120 ? -28.798 17.241 12.754 1.00 81.50 120 GLY A CA 1
ATOM 957 C C . GLY A 1 120 ? -27.570 16.573 13.386 1.00 81.50 120 GLY A C 1
ATOM 958 O O . GLY A 1 120 ? -26.463 16.774 12.901 1.00 81.50 120 GLY A O 1
ATOM 959 N N . ASN A 1 121 ? -27.737 15.757 14.432 1.00 90.00 121 ASN A N 1
ATOM 960 C CA . ASN A 1 121 ? -26.646 15.065 15.116 1.00 90.00 121 ASN A CA 1
ATOM 961 C C . ASN A 1 121 ? -26.686 13.556 14.867 1.00 90.00 121 ASN A C 1
ATOM 963 O O . ASN A 1 121 ? -27.761 12.963 14.793 1.00 90.00 121 ASN A O 1
ATOM 967 N N . ILE A 1 122 ? -25.517 12.916 14.813 1.00 96.12 122 ILE A N 1
ATOM 968 C CA . ILE A 1 122 ? -25.413 11.453 14.818 1.00 96.12 122 ILE A CA 1
ATOM 969 C C . ILE A 1 122 ? -25.314 10.962 16.256 1.00 96.12 122 ILE A C 1
ATOM 971 O O . ILE A 1 122 ? -24.300 11.190 16.911 1.00 96.12 122 ILE A O 1
ATOM 975 N N . ASN A 1 123 ? -26.348 10.265 16.730 1.00 94.31 123 ASN A N 1
ATOM 976 C CA . ASN A 1 123 ? -26.389 9.688 18.083 1.00 94.31 123 ASN A CA 1
ATOM 977 C C . ASN A 1 123 ? -26.209 8.166 18.087 1.00 94.31 123 ASN A C 1
ATOM 979 O O . ASN A 1 123 ? -26.006 7.560 19.140 1.00 94.31 123 ASN A O 1
ATOM 983 N N . LYS A 1 124 ? -26.296 7.541 16.912 1.00 97.19 124 LYS A N 1
ATOM 984 C CA . LYS A 1 124 ? -26.212 6.095 16.741 1.00 97.19 124 LYS A CA 1
ATOM 985 C C . LYS A 1 124 ? -25.610 5.773 15.382 1.00 97.19 124 LYS A C 1
ATOM 987 O O . LYS A 1 124 ? -25.917 6.441 14.394 1.00 97.19 124 LYS A O 1
ATOM 992 N N . VAL A 1 125 ? -24.796 4.729 15.333 1.00 98.19 125 VAL A N 1
ATOM 993 C CA . VAL A 1 125 ? -24.195 4.204 14.105 1.00 98.19 125 VAL A CA 1
ATOM 994 C C . VAL A 1 125 ? -24.467 2.708 14.024 1.00 98.19 125 VAL A C 1
ATOM 996 O O . VAL A 1 125 ? -24.397 2.015 15.033 1.00 98.19 125 VAL A O 1
ATOM 999 N N . SER A 1 126 ? -24.790 2.202 12.838 1.00 98.19 126 SER A N 1
ATOM 1000 C CA . SER A 1 126 ? -24.937 0.766 12.585 1.00 98.19 126 SER A CA 1
ATOM 1001 C C . SER A 1 126 ? -23.884 0.311 11.587 1.00 98.19 126 SER A C 1
ATOM 1003 O O . SER A 1 126 ? -23.798 0.875 10.501 1.00 98.19 126 SER A O 1
ATOM 1005 N N . ILE A 1 127 ? -23.097 -0.697 11.953 1.00 97.88 127 ILE A N 1
ATOM 1006 C CA . ILE A 1 127 ? -22.226 -1.420 11.023 1.00 97.88 127 ILE A CA 1
ATOM 1007 C C . ILE A 1 127 ? -22.980 -2.656 10.545 1.00 97.88 127 ILE A C 1
ATOM 1009 O O . ILE A 1 127 ? -23.517 -3.401 11.362 1.00 97.88 127 ILE A O 1
ATOM 1013 N N . HIS A 1 128 ? -22.984 -2.870 9.235 1.00 97.69 128 HIS A N 1
ATOM 1014 C CA . HIS A 1 128 ? -23.679 -3.964 8.568 1.00 97.69 128 HIS A CA 1
ATOM 1015 C C . HIS A 1 128 ? -22.656 -4.940 7.982 1.00 97.69 128 HIS A C 1
ATOM 1017 O O . HIS A 1 128 ? -21.774 -4.517 7.236 1.00 97.69 128 HIS A O 1
ATOM 1023 N N . MET A 1 129 ? -22.787 -6.225 8.308 1.00 96.31 129 MET A N 1
ATOM 1024 C CA . MET A 1 129 ? -22.081 -7.353 7.691 1.00 96.31 129 MET A CA 1
ATOM 1025 C C . MET A 1 129 ? -23.124 -8.219 6.980 1.00 96.31 129 MET A C 1
ATOM 1027 O O . MET A 1 129 ? -23.786 -9.061 7.596 1.00 96.31 129 MET A O 1
ATOM 1031 N N . TYR A 1 130 ? -23.336 -7.933 5.699 1.00 95.00 130 TYR A N 1
ATOM 1032 C CA . TYR A 1 130 ? -24.460 -8.457 4.923 1.00 95.00 130 TYR A CA 1
ATOM 1033 C C . TYR A 1 130 ? -24.302 -9.942 4.588 1.00 95.00 130 TYR A C 1
ATOM 1035 O O . TYR A 1 130 ? -25.289 -10.671 4.624 1.00 95.00 130 TYR A O 1
ATOM 1043 N N . ASP A 1 131 ? -23.070 -10.397 4.350 1.00 93.44 131 ASP A N 1
ATOM 1044 C CA . ASP A 1 131 ? -22.705 -11.806 4.140 1.00 93.44 131 ASP A CA 1
ATOM 1045 C C . ASP A 1 131 ? -23.159 -12.710 5.299 1.00 93.44 131 ASP A C 1
ATOM 1047 O O . ASP A 1 131 ? -23.553 -13.859 5.105 1.00 93.44 131 ASP A O 1
ATOM 1051 N N . ARG A 1 132 ? -23.133 -12.169 6.520 1.00 93.75 132 ARG A N 1
ATOM 1052 C CA . ARG A 1 132 ? -23.456 -12.885 7.763 1.00 93.75 132 ARG A CA 1
ATOM 1053 C C . ARG A 1 132 ? -24.831 -12.547 8.318 1.00 93.75 132 ARG A C 1
ATOM 1055 O O . ARG A 1 132 ? -25.216 -13.136 9.331 1.00 93.75 132 ARG A O 1
ATOM 1062 N N . ASN A 1 133 ? -25.538 -11.599 7.701 1.00 94.56 133 ASN A N 1
ATOM 1063 C CA . ASN A 1 133 ? -26.782 -11.031 8.215 1.00 94.56 133 ASN A CA 1
ATOM 1064 C C . ASN A 1 133 ? -26.634 -10.548 9.674 1.00 94.56 133 ASN A C 1
ATOM 1066 O O . ASN A 1 133 ? -27.394 -10.936 10.572 1.00 94.56 133 ASN A O 1
ATOM 1070 N N . VAL A 1 134 ? -25.574 -9.768 9.915 1.00 96.19 134 VAL A N 1
ATOM 1071 C CA . VAL A 1 134 ? -25.219 -9.222 11.230 1.00 96.19 134 VAL A CA 1
ATOM 1072 C C . VAL A 1 134 ? -25.199 -7.704 11.176 1.00 96.19 134 VAL A C 1
ATOM 1074 O O . VAL A 1 134 ? -24.470 -7.120 10.380 1.00 96.19 134 VAL A O 1
ATOM 1077 N N . ASP A 1 135 ? -25.891 -7.087 12.125 1.00 96.81 135 ASP A N 1
ATOM 1078 C CA . ASP A 1 135 ? -25.773 -5.667 12.421 1.00 96.81 135 ASP A CA 1
ATOM 1079 C C . ASP A 1 135 ? -25.127 -5.477 13.788 1.00 96.81 135 ASP A C 1
ATOM 1081 O O . ASP A 1 135 ? -25.427 -6.193 14.746 1.00 96.81 135 ASP A O 1
ATOM 1085 N N . ILE A 1 136 ? -24.256 -4.481 13.908 1.00 96.62 136 ILE A N 1
ATOM 1086 C CA . ILE A 1 136 ? -23.772 -4.012 15.203 1.00 96.62 136 ILE A CA 1
ATOM 1087 C C . ILE A 1 136 ? -24.165 -2.552 15.355 1.00 96.62 136 ILE A C 1
ATOM 1089 O O . ILE A 1 136 ? -23.785 -1.699 14.554 1.00 96.62 136 ILE A O 1
ATOM 1093 N N . ILE A 1 137 ? -24.960 -2.276 16.381 1.00 97.00 137 ILE A N 1
ATOM 1094 C CA . ILE A 1 137 ? -25.510 -0.958 16.669 1.00 97.00 137 ILE A CA 1
ATOM 1095 C C . ILE A 1 137 ? -24.707 -0.331 17.799 1.00 97.00 137 ILE A C 1
ATOM 1097 O O . ILE A 1 137 ? -24.707 -0.854 18.906 1.00 97.00 137 ILE A O 1
ATOM 1101 N N . TYR A 1 138 ? -24.084 0.807 17.524 1.00 97.38 138 TYR A N 1
ATOM 1102 C CA . TYR A 1 138 ? -23.289 1.594 18.459 1.00 97.38 138 TYR A CA 1
ATOM 1103 C C . TYR A 1 138 ? -24.058 2.835 18.892 1.00 97.38 138 TYR A C 1
ATOM 1105 O O . TYR A 1 138 ? -24.559 3.587 18.049 1.00 97.38 138 TYR A O 1
ATOM 1113 N N . VAL A 1 139 ? -24.120 3.079 20.199 1.00 95.62 139 VAL A N 1
ATOM 1114 C CA . VAL A 1 139 ? -24.731 4.289 20.771 1.00 95.62 139 VAL A CA 1
ATOM 1115 C C . VAL A 1 139 ? -23.637 5.284 21.138 1.00 95.62 139 VAL A C 1
ATOM 1117 O O . VAL A 1 139 ? -22.570 4.891 21.611 1.00 95.62 139 VAL A O 1
ATOM 1120 N N . LYS A 1 140 ? -23.877 6.575 20.890 1.00 96.44 140 LYS A N 1
ATOM 1121 C CA . LYS A 1 140 ? -22.885 7.624 21.133 1.00 96.44 140 LYS A CA 1
ATOM 1122 C C . LYS A 1 140 ? -22.534 7.706 22.615 1.00 96.44 140 LYS A C 1
ATOM 1124 O O . LYS A 1 140 ? -23.425 7.736 23.462 1.00 96.44 140 LYS A O 1
ATOM 1129 N N . ALA A 1 141 ? -21.242 7.813 22.898 1.00 96.44 141 ALA A N 1
ATOM 1130 C CA . ALA A 1 141 ? -20.707 8.024 24.232 1.00 96.44 141 ALA A CA 1
ATOM 1131 C C . ALA A 1 141 ? -19.882 9.315 24.301 1.00 96.44 141 ALA A C 1
ATOM 1133 O O . ALA A 1 141 ? -19.210 9.710 23.346 1.00 96.44 141 ALA A O 1
ATOM 1134 N N . GLU A 1 142 ? -19.911 9.960 25.465 1.00 94.31 142 GLU A N 1
ATOM 1135 C CA . GLU A 1 142 ? -19.184 11.197 25.741 1.00 94.31 142 GLU A CA 1
ATOM 1136 C C . GLU A 1 142 ? -18.048 10.914 26.731 1.00 94.31 142 GLU A C 1
ATOM 1138 O O . GLU A 1 142 ? -18.283 10.614 27.899 1.00 94.31 142 GLU A O 1
ATOM 1143 N N . ASN A 1 143 ? -16.799 10.984 26.262 1.00 95.81 143 ASN A N 1
ATOM 1144 C CA . ASN A 1 143 ? -15.609 10.875 27.104 1.00 95.81 143 ASN A CA 1
ATOM 1145 C C . ASN A 1 143 ? -14.419 11.573 26.431 1.00 95.81 143 ASN A C 1
ATOM 1147 O O . ASN A 1 143 ? -14.003 11.190 25.340 1.00 95.81 143 ASN A O 1
ATOM 1151 N N . ASN A 1 144 ? -13.874 12.608 27.073 1.00 93.06 144 ASN A N 1
ATOM 1152 C CA . ASN A 1 144 ? -12.841 13.452 26.467 1.00 93.06 144 ASN A CA 1
ATOM 1153 C C . ASN A 1 144 ? -11.507 12.725 26.256 1.00 93.06 144 ASN A C 1
ATOM 1155 O O . ASN A 1 144 ? -10.836 12.978 25.257 1.00 93.06 144 ASN A O 1
ATOM 1159 N N . ASP A 1 145 ? -11.126 11.814 27.150 1.00 91.12 145 ASP A N 1
ATOM 1160 C CA . ASP A 1 145 ? -9.862 11.083 27.029 1.00 91.12 145 ASP A CA 1
ATOM 1161 C C . ASP A 1 145 ? -9.928 10.058 25.898 1.00 91.12 145 ASP A C 1
ATOM 1163 O O . ASP A 1 145 ? -9.003 9.948 25.096 1.00 91.12 145 ASP A O 1
ATOM 1167 N N . GLN A 1 146 ? -11.055 9.357 25.775 1.00 92.38 146 GLN A N 1
ATOM 1168 C CA . GLN A 1 146 ? -11.294 8.427 24.677 1.00 92.38 146 GLN A CA 1
ATOM 1169 C C . GLN A 1 146 ? -11.441 9.142 23.327 1.00 92.38 146 GLN A C 1
ATOM 1171 O O . GLN A 1 146 ? -10.952 8.635 22.321 1.00 92.38 146 GLN A O 1
ATOM 1176 N N . LYS A 1 147 ? -12.026 10.348 23.294 1.00 91.88 147 LYS A N 1
ATOM 1177 C CA . LYS A 1 147 ? -12.026 11.195 22.088 1.00 91.88 147 LYS A CA 1
ATOM 1178 C C . LYS A 1 147 ? -10.608 11.567 21.661 1.00 91.88 147 LYS A C 1
ATOM 1180 O O . LYS A 1 147 ? -10.251 11.317 20.519 1.00 91.88 147 LYS A O 1
ATOM 1185 N N . LYS A 1 148 ? -9.773 12.053 22.590 1.00 88.88 148 LYS A N 1
ATOM 1186 C CA . LYS A 1 148 ? -8.355 12.354 22.312 1.00 88.88 148 LYS A CA 1
ATOM 1187 C C . LYS A 1 148 ? -7.592 11.125 21.814 1.00 88.88 148 LYS A C 1
ATOM 1189 O O . LYS A 1 148 ? -6.788 11.237 20.896 1.00 88.88 148 LYS A O 1
ATOM 1194 N N . LYS A 1 149 ? -7.844 9.945 22.395 1.00 87.62 149 LYS A N 1
ATOM 1195 C CA . LYS A 1 149 ? -7.265 8.685 21.900 1.00 87.62 149 LYS A CA 1
ATOM 1196 C C . LYS A 1 149 ? -7.715 8.378 20.474 1.00 87.62 149 LYS A C 1
ATOM 1198 O O . LYS A 1 149 ? -6.878 8.018 19.658 1.00 87.62 149 LYS A O 1
ATOM 1203 N N . LEU A 1 150 ? -9.005 8.535 20.170 1.00 88.12 150 LEU A N 1
ATOM 1204 C CA . LEU A 1 150 ? -9.543 8.292 18.831 1.00 88.12 150 LEU A CA 1
ATOM 1205 C C . LEU A 1 150 ? -8.946 9.265 17.813 1.00 88.12 150 LEU A C 1
ATOM 1207 O O . LEU A 1 150 ? -8.565 8.842 16.726 1.00 88.12 150 LEU A O 1
ATOM 1211 N N . ASP A 1 151 ? -8.798 10.537 18.183 1.00 85.25 151 ASP A N 1
ATOM 1212 C CA . ASP A 1 151 ? -8.099 11.521 17.362 1.00 85.25 151 ASP A CA 1
ATOM 1213 C C . ASP A 1 151 ? -6.655 11.089 17.095 1.00 85.25 151 ASP A C 1
ATOM 1215 O O . ASP A 1 151 ? -6.230 11.089 15.943 1.00 85.25 151 ASP A O 1
ATOM 1219 N N . ASN A 1 152 ? -5.932 10.621 18.114 1.00 79.00 152 ASN A N 1
ATOM 1220 C CA . ASN A 1 152 ? -4.573 10.115 17.937 1.00 79.00 152 ASN A CA 1
ATOM 1221 C C . ASN A 1 152 ? -4.525 8.904 16.998 1.00 79.00 152 ASN A C 1
ATOM 1223 O O . ASN A 1 152 ? -3.813 8.984 16.008 1.00 79.00 152 ASN A O 1
ATOM 1227 N N . TYR A 1 153 ? -5.314 7.846 17.227 1.00 74.31 153 TYR A N 1
ATOM 1228 C CA . TYR A 1 153 ? -5.333 6.660 16.348 1.00 74.31 153 TYR A CA 1
ATOM 1229 C C . TYR A 1 153 ? -5.737 6.990 14.909 1.00 74.31 153 TYR A C 1
ATOM 1231 O O . TYR A 1 153 ? -5.282 6.363 13.958 1.00 74.31 153 TYR A O 1
ATOM 1239 N N . SER A 1 154 ? -6.616 7.976 14.735 1.00 64.19 154 SER A N 1
ATOM 1240 C CA . SER A 1 154 ? -7.011 8.439 13.408 1.00 64.19 154 SER A CA 1
ATOM 1241 C C . SER A 1 154 ? -5.919 9.258 12.715 1.00 64.19 154 SER A C 1
ATOM 1243 O O . SER A 1 154 ? -5.856 9.297 11.489 1.00 64.19 154 SER A O 1
ATOM 1245 N N . ASN A 1 155 ? -5.051 9.914 13.474 1.00 61.62 155 ASN A N 1
ATOM 1246 C CA . ASN A 1 155 ? -4.020 10.788 12.931 1.00 61.62 155 ASN A CA 1
ATOM 1247 C C . ASN A 1 155 ? -2.654 10.101 12.843 1.00 61.62 155 ASN A C 1
ATOM 1249 O O . ASN A 1 155 ? -1.763 10.636 12.185 1.00 61.62 155 ASN A O 1
ATOM 1253 N N . THR A 1 156 ? -2.466 8.953 13.498 1.00 60.50 156 THR A N 1
ATOM 1254 C CA . THR A 1 156 ? -1.195 8.240 13.487 1.00 60.50 156 THR A CA 1
ATOM 1255 C C . THR A 1 156 ? -1.032 7.389 12.243 1.00 60.50 156 THR A C 1
ATOM 1257 O O . THR A 1 156 ? -1.903 6.623 11.832 1.00 60.50 156 THR A O 1
ATOM 1260 N N . ASP A 1 157 ? 0.150 7.511 11.657 1.00 67.69 157 ASP A N 1
ATOM 1261 C CA . ASP A 1 157 ? 0.617 6.558 10.677 1.00 67.69 157 ASP A CA 1
ATOM 1262 C C . ASP A 1 157 ? 1.071 5.287 11.402 1.00 67.69 157 ASP A C 1
ATOM 1264 O O . ASP A 1 157 ? 2.107 5.279 12.072 1.00 67.69 157 ASP A O 1
ATOM 1268 N N . SER A 1 158 ? 0.282 4.218 11.267 1.00 72.56 158 SER A N 1
ATOM 1269 C CA . SER A 1 158 ? 0.571 2.899 11.853 1.00 72.56 158 SER A CA 1
ATOM 1270 C C . SER A 1 158 ? 1.999 2.411 11.569 1.00 72.56 158 SER A C 1
ATOM 1272 O O . SER A 1 158 ? 2.591 1.716 12.394 1.00 72.56 158 SER A O 1
ATOM 1274 N N . PHE A 1 159 ? 2.584 2.822 10.439 1.00 78.81 159 PHE A N 1
ATOM 1275 C CA . PHE A 1 159 ? 3.944 2.480 10.052 1.00 78.81 159 PHE A CA 1
ATOM 1276 C C . PHE A 1 159 ? 5.002 3.165 10.933 1.00 78.81 159 PHE A C 1
ATOM 1278 O O . PHE A 1 159 ? 5.905 2.502 11.442 1.00 78.81 159 PHE A O 1
ATOM 1285 N N . GLU A 1 160 ? 4.874 4.474 11.169 1.00 80.56 160 GLU A N 1
ATOM 1286 C CA . GLU A 1 160 ? 5.794 5.247 12.028 1.00 80.56 160 GLU A CA 1
ATOM 1287 C C . GLU A 1 160 ? 5.681 4.823 13.489 1.00 80.56 160 GLU A C 1
ATOM 1289 O O . GLU A 1 160 ? 6.677 4.714 14.208 1.00 80.56 160 GLU A O 1
ATOM 1294 N N . ASP A 1 161 ? 4.455 4.546 13.932 1.00 76.94 161 ASP A N 1
ATOM 1295 C CA . ASP A 1 161 ? 4.209 4.048 15.278 1.00 76.94 161 ASP A CA 1
ATOM 1296 C C . ASP A 1 161 ? 4.843 2.679 15.491 1.00 76.94 161 ASP A C 1
ATOM 1298 O O . ASP A 1 161 ? 5.506 2.475 16.516 1.00 76.94 161 ASP A O 1
ATOM 1302 N N . PHE A 1 162 ? 4.702 1.771 14.520 1.00 82.44 162 PHE A N 1
ATOM 1303 C CA . PHE A 1 162 ? 5.410 0.501 14.554 1.00 82.44 162 PHE A CA 1
ATOM 1304 C C . PHE A 1 162 ? 6.922 0.731 14.594 1.00 82.44 162 PHE A C 1
ATOM 1306 O O . PHE A 1 162 ? 7.569 0.183 15.481 1.00 82.44 162 PHE A O 1
ATOM 1313 N N . MET A 1 163 ? 7.494 1.561 13.710 1.00 86.56 163 MET A N 1
ATOM 1314 C CA . MET A 1 163 ? 8.937 1.853 13.702 1.00 86.56 163 MET A CA 1
ATOM 1315 C C . MET A 1 163 ? 9.435 2.323 15.072 1.00 86.56 163 MET A C 1
ATOM 1317 O O . MET A 1 163 ? 10.381 1.758 15.623 1.00 86.56 163 MET A O 1
ATOM 1321 N N . ARG A 1 164 ? 8.768 3.320 15.661 1.00 84.56 164 ARG A N 1
ATOM 1322 C CA . ARG A 1 164 ? 9.126 3.882 16.969 1.00 84.56 164 ARG A CA 1
ATOM 1323 C C . ARG A 1 164 ? 9.036 2.843 18.085 1.00 84.56 164 ARG A C 1
ATOM 1325 O O . ARG A 1 164 ? 9.936 2.751 18.921 1.00 84.56 164 ARG A O 1
ATOM 1332 N N . LYS A 1 165 ? 7.959 2.053 18.113 1.00 81.62 165 LYS A N 1
ATOM 1333 C CA . LYS A 1 165 ? 7.794 0.980 19.101 1.00 81.62 165 LYS A CA 1
ATOM 1334 C C . LYS A 1 165 ? 8.854 -0.090 18.926 1.00 81.62 165 LYS A C 1
ATOM 1336 O O . LYS A 1 165 ? 9.529 -0.420 19.897 1.00 81.62 165 LYS A O 1
ATOM 1341 N N . PHE A 1 166 ? 9.027 -0.575 17.700 1.00 87.19 166 PHE A N 1
ATOM 1342 C CA . PHE A 1 166 ? 10.002 -1.595 17.353 1.00 87.19 166 PHE A CA 1
ATOM 1343 C C . PHE A 1 166 ? 11.396 -1.163 17.791 1.00 87.19 166 PHE A C 1
ATOM 1345 O O . PHE A 1 166 ? 12.069 -1.933 18.458 1.00 87.19 166 PHE A O 1
ATOM 1352 N N . GLN A 1 167 ? 11.806 0.089 17.559 1.00 89.38 167 GLN A N 1
ATOM 1353 C CA . GLN A 1 167 ? 13.089 0.613 18.045 1.00 89.38 167 GLN A CA 1
ATOM 1354 C C . GLN A 1 167 ? 13.266 0.453 19.566 1.00 89.38 167 GLN A C 1
ATOM 1356 O O . GLN A 1 167 ? 14.333 0.012 20.002 1.00 89.38 167 GLN A O 1
ATOM 1361 N N . SER A 1 168 ? 12.221 0.729 20.353 1.00 85.81 168 SER A N 1
ATOM 1362 C CA . SER A 1 168 ? 12.223 0.631 21.822 1.00 85.81 168 SER A CA 1
ATOM 1363 C C . SER A 1 168 ? 12.047 -0.782 22.402 1.00 85.81 168 SER A C 1
ATOM 1365 O O . SER A 1 168 ? 12.259 -0.964 23.600 1.00 85.81 168 SER A O 1
ATOM 1367 N N . MET A 1 169 ? 11.670 -1.778 21.589 1.00 87.00 169 MET A N 1
ATOM 1368 C CA . MET A 1 169 ? 11.458 -3.159 22.046 1.00 87.00 169 MET A CA 1
ATOM 1369 C C . MET A 1 169 ? 12.763 -3.828 22.491 1.00 87.00 169 MET A C 1
ATOM 1371 O O . MET A 1 169 ? 13.852 -3.533 21.978 1.00 87.00 169 MET A O 1
ATOM 1375 N N . SER A 1 170 ? 12.636 -4.793 23.404 1.00 90.94 170 SER A N 1
ATOM 1376 C CA . SER A 1 170 ? 13.746 -5.661 23.791 1.00 90.94 170 SER A CA 1
ATOM 1377 C C . SER A 1 170 ? 14.222 -6.507 22.607 1.00 90.94 170 SER A C 1
ATOM 1379 O O . SER A 1 170 ? 13.475 -6.796 21.669 1.00 90.94 170 SER A O 1
ATOM 1381 N N . MET A 1 171 ? 15.477 -6.956 22.655 1.00 90.75 171 MET A N 1
ATOM 1382 C CA . MET A 1 171 ? 16.026 -7.803 21.592 1.00 90.75 171 MET A CA 1
ATOM 1383 C C . MET A 1 171 ? 15.254 -9.124 21.441 1.00 90.75 171 MET A C 1
ATOM 1385 O O . MET A 1 171 ? 15.068 -9.603 20.326 1.00 90.75 171 MET A O 1
ATOM 1389 N N . SER A 1 172 ? 14.757 -9.691 22.545 1.00 84.31 172 SER A N 1
ATOM 1390 C CA . SER A 1 172 ? 13.936 -10.907 22.520 1.00 84.31 172 SER A CA 1
ATOM 1391 C C . SER A 1 172 ? 12.622 -10.714 21.764 1.00 84.31 172 SER A C 1
ATOM 1393 O O . SER A 1 172 ? 12.257 -11.570 20.963 1.00 84.31 172 SER A O 1
ATOM 1395 N N . GLU A 1 173 ? 11.935 -9.587 21.968 1.00 81.75 173 GLU A N 1
ATOM 1396 C CA . GLU A 1 173 ? 10.685 -9.276 21.258 1.00 81.75 173 GLU A CA 1
ATOM 1397 C C . GLU A 1 173 ? 10.941 -9.041 19.768 1.00 81.75 173 GLU A C 1
ATOM 1399 O O . GLU A 1 173 ? 10.243 -9.607 18.927 1.00 81.75 173 GLU A O 1
ATOM 1404 N N . LYS A 1 174 ? 11.994 -8.280 19.432 1.00 87.06 174 LYS A N 1
ATOM 1405 C CA . LYS A 1 174 ? 12.417 -8.066 18.038 1.00 87.06 174 LYS A CA 1
ATOM 1406 C C . LYS A 1 174 ? 12.693 -9.388 17.333 1.00 87.06 174 LYS A C 1
ATOM 1408 O O . LYS A 1 174 ? 12.206 -9.600 16.230 1.00 87.06 174 LYS A O 1
ATOM 1413 N N . MET A 1 175 ? 13.427 -10.291 17.984 1.00 85.50 175 MET A N 1
ATOM 1414 C CA . MET A 1 175 ? 13.768 -11.597 17.418 1.00 85.50 175 MET A CA 1
ATOM 1415 C C . MET A 1 175 ? 12.533 -12.488 17.237 1.00 85.50 175 MET A C 1
ATOM 1417 O O . MET A 1 175 ? 12.430 -13.193 16.237 1.00 85.50 175 MET A O 1
ATOM 1421 N N . GLN A 1 176 ? 11.569 -12.429 18.160 1.00 81.38 176 GLN A N 1
ATOM 1422 C CA . GLN A 1 176 ? 10.306 -13.154 18.028 1.00 81.38 176 GLN A CA 1
ATOM 1423 C C . GLN A 1 176 ? 9.461 -12.637 16.851 1.00 81.38 176 GLN A C 1
ATOM 1425 O O . GLN A 1 176 ? 8.878 -13.442 16.123 1.00 81.38 176 GLN A O 1
ATOM 1430 N N . ILE A 1 177 ? 9.392 -11.315 16.663 1.00 79.88 177 ILE A N 1
ATOM 1431 C CA . ILE A 1 177 ? 8.689 -10.679 15.539 1.00 79.88 177 ILE A CA 1
ATOM 1432 C C . ILE A 1 177 ? 9.390 -11.001 14.214 1.00 79.88 177 ILE A C 1
ATOM 1434 O O . ILE A 1 177 ? 8.728 -11.412 13.259 1.00 79.88 177 ILE A O 1
ATOM 1438 N N . ALA A 1 178 ? 10.719 -10.868 14.168 1.00 87.94 178 ALA A N 1
ATOM 1439 C CA . ALA A 1 178 ? 11.525 -11.162 12.987 1.00 87.94 178 ALA A CA 1
ATOM 1440 C C . ALA A 1 178 ? 11.367 -12.626 12.566 1.00 87.94 178 ALA A C 1
ATOM 1442 O O . ALA A 1 178 ? 10.968 -12.891 11.443 1.00 87.94 178 ALA A O 1
ATOM 1443 N N . SER A 1 179 ? 11.514 -13.578 13.494 1.00 85.38 179 SER A N 1
ATOM 1444 C CA . SER A 1 179 ? 11.372 -15.008 13.188 1.00 85.38 179 SER A CA 1
ATOM 1445 C C . SER A 1 179 ? 10.001 -15.375 12.602 1.00 85.38 179 SER A C 1
ATOM 1447 O O . SER A 1 179 ? 9.929 -16.173 11.667 1.00 85.38 179 SER A O 1
ATOM 1449 N N . GLN A 1 180 ? 8.913 -14.795 13.120 1.00 83.00 180 GLN A N 1
ATOM 1450 C CA . GLN A 1 180 ? 7.572 -15.012 12.563 1.00 83.00 180 GLN A CA 1
ATOM 1451 C C . GLN A 1 180 ? 7.417 -14.377 11.179 1.00 83.00 180 GLN A C 1
ATOM 1453 O O . GLN A 1 180 ? 6.808 -14.972 10.292 1.00 83.00 180 GLN A O 1
ATOM 1458 N N . THR A 1 181 ? 7.979 -13.185 10.993 1.00 90.69 181 THR A N 1
ATOM 1459 C CA . THR A 1 181 ? 7.953 -12.474 9.713 1.00 90.69 181 THR A CA 1
ATOM 1460 C C . THR A 1 181 ? 8.745 -13.227 8.647 1.00 90.69 181 THR A C 1
ATOM 1462 O O . THR A 1 181 ? 8.231 -13.461 7.555 1.00 90.69 181 THR A O 1
ATOM 1465 N N . ASP A 1 182 ? 9.957 -13.672 8.976 1.00 92.62 182 ASP A N 1
ATOM 1466 C CA . ASP A 1 182 ? 10.867 -14.367 8.068 1.00 92.62 182 ASP A CA 1
ATOM 1467 C C . ASP A 1 182 ? 10.273 -15.685 7.577 1.00 92.62 182 ASP A C 1
ATOM 1469 O O . ASP A 1 182 ? 10.487 -16.074 6.431 1.00 92.62 182 ASP A O 1
ATOM 1473 N N . ALA A 1 183 ? 9.487 -16.375 8.408 1.00 92.19 183 ALA A N 1
ATOM 1474 C CA . ALA A 1 183 ? 8.785 -17.582 7.987 1.00 92.19 183 ALA A CA 1
ATOM 1475 C C . ALA A 1 183 ? 7.840 -17.303 6.805 1.00 92.19 183 ALA A C 1
ATOM 1477 O O . ALA A 1 183 ? 7.874 -18.031 5.811 1.00 92.19 183 ALA A O 1
ATOM 1478 N N . PHE A 1 184 ? 7.045 -16.231 6.878 1.00 93.81 184 PHE A N 1
ATOM 1479 C CA . PHE A 1 184 ? 6.167 -15.822 5.780 1.00 93.81 184 PHE A CA 1
ATOM 1480 C C . PHE A 1 184 ? 6.949 -15.232 4.603 1.00 93.81 184 PHE A C 1
ATOM 1482 O O . PHE A 1 184 ? 6.669 -15.594 3.464 1.00 93.81 184 PHE A O 1
ATOM 1489 N N . ASN A 1 185 ? 7.974 -14.409 4.845 1.00 96.62 185 ASN A N 1
ATOM 1490 C CA . ASN A 1 185 ? 8.821 -13.868 3.776 1.00 96.62 185 ASN A CA 1
ATOM 1491 C C . ASN A 1 185 ? 9.481 -14.995 2.959 1.00 96.62 185 ASN A C 1
ATOM 1493 O O . ASN A 1 185 ? 9.432 -14.995 1.733 1.00 96.62 185 ASN A O 1
ATOM 1497 N N . ASN A 1 186 ? 10.009 -16.025 3.625 1.00 97.69 186 ASN A N 1
ATOM 1498 C CA . ASN A 1 186 ? 10.606 -17.185 2.962 1.00 97.69 186 ASN A CA 1
ATOM 1499 C C . ASN A 1 186 ? 9.579 -18.015 2.179 1.00 97.69 186 ASN A C 1
ATOM 1501 O O . ASN A 1 186 ? 9.891 -18.515 1.098 1.00 97.69 186 ASN A O 1
ATOM 1505 N N . GLN A 1 187 ? 8.352 -18.163 2.690 1.00 97.50 187 GLN A N 1
ATOM 1506 C CA . GLN A 1 187 ? 7.261 -18.795 1.939 1.00 97.50 187 GLN A CA 1
ATOM 1507 C C . GLN A 1 187 ? 6.907 -17.987 0.688 1.00 97.50 187 GLN A C 1
ATOM 1509 O O . GLN A 1 187 ? 6.767 -18.575 -0.384 1.00 97.50 187 GLN A O 1
ATOM 1514 N N . GLY A 1 188 ? 6.841 -16.658 0.805 1.00 98.00 188 GLY A N 1
ATOM 1515 C CA . GLY A 1 188 ? 6.612 -15.758 -0.322 1.00 98.00 188 GLY A CA 1
ATOM 1516 C C . GLY A 1 188 ? 7.715 -15.859 -1.370 1.00 98.00 188 GLY A C 1
ATOM 1517 O O . GLY A 1 188 ? 7.428 -16.075 -2.542 1.00 98.00 188 GLY A O 1
ATOM 1518 N N . ALA A 1 189 ? 8.981 -15.829 -0.951 1.00 97.88 189 ALA A N 1
ATOM 1519 C CA . ALA A 1 189 ? 10.126 -15.978 -1.847 1.00 97.88 189 ALA A CA 1
ATOM 1520 C C . ALA A 1 189 ? 10.145 -17.347 -2.547 1.00 97.88 189 ALA A C 1
ATOM 1522 O O . ALA A 1 189 ? 10.487 -17.444 -3.724 1.00 97.88 189 ALA A O 1
ATOM 1523 N N . ASN A 1 190 ? 9.754 -18.417 -1.852 1.00 98.25 190 ASN A N 1
ATOM 1524 C CA . ASN A 1 190 ? 9.623 -19.738 -2.465 1.00 98.25 190 ASN A CA 1
ATOM 1525 C C . ASN A 1 190 ? 8.462 -19.803 -3.462 1.00 98.25 190 ASN A C 1
ATOM 1527 O O . ASN A 1 190 ? 8.610 -20.432 -4.504 1.00 98.25 190 ASN A O 1
ATOM 1531 N N . ALA A 1 191 ? 7.323 -19.175 -3.171 1.00 98.19 191 ALA A N 1
ATOM 1532 C CA . ALA A 1 191 ? 6.211 -19.088 -4.115 1.00 98.19 191 ALA A CA 1
ATOM 1533 C C . ALA A 1 191 ? 6.604 -18.284 -5.364 1.00 98.19 191 ALA A C 1
ATOM 1535 O O . ALA A 1 191 ? 6.381 -18.753 -6.477 1.00 98.19 191 ALA A O 1
ATOM 1536 N N . TYR A 1 192 ? 7.291 -17.155 -5.171 1.00 96.81 192 TYR A N 1
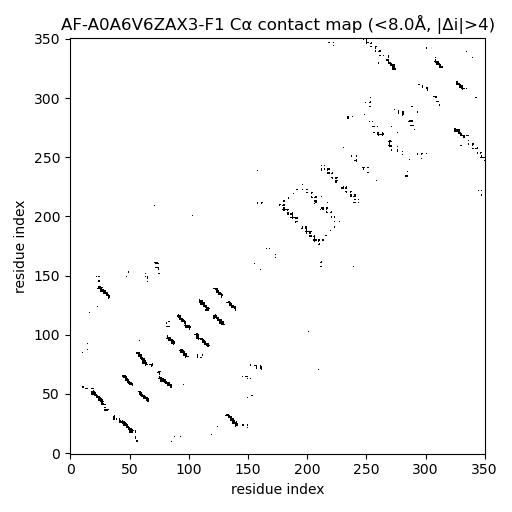ATOM 1537 C CA . TYR A 1 192 ? 7.830 -16.313 -6.237 1.00 96.81 192 TYR A CA 1
ATOM 1538 C C . TYR A 1 192 ? 8.758 -17.096 -7.176 1.00 96.81 192 TYR A C 1
ATOM 1540 O O . TYR A 1 192 ? 8.560 -17.092 -8.382 1.00 96.81 192 TYR A O 1
ATOM 1548 N N . ARG A 1 193 ? 9.722 -17.853 -6.627 1.00 96.50 193 ARG A N 1
ATOM 1549 C CA . ARG A 1 193 ? 10.639 -18.702 -7.418 1.00 96.50 193 ARG A CA 1
ATOM 1550 C C . ARG A 1 193 ? 9.946 -19.834 -8.182 1.00 96.50 193 ARG A C 1
ATOM 1552 O O . ARG A 1 193 ? 10.557 -20.410 -9.073 1.00 96.50 193 ARG A O 1
ATOM 1559 N N . ASN A 1 194 ? 8.726 -20.192 -7.791 1.00 96.94 194 ASN A N 1
ATOM 1560 C CA . ASN A 1 194 ? 7.904 -21.199 -8.460 1.00 96.94 194 ASN A CA 1
ATOM 1561 C C . ASN A 1 194 ? 6.845 -20.557 -9.378 1.00 96.94 194 ASN A C 1
ATOM 1563 O O . ASN A 1 194 ? 5.847 -21.209 -9.682 1.00 96.94 194 ASN A O 1
ATOM 1567 N N . ASP A 1 195 ? 7.022 -19.282 -9.749 1.00 95.69 195 ASP A N 1
ATOM 1568 C CA . ASP A 1 195 ? 6.110 -18.485 -10.581 1.00 95.69 195 ASP A CA 1
ATOM 1569 C C . ASP A 1 195 ? 4.670 -18.384 -10.040 1.00 95.69 195 ASP A C 1
ATOM 1571 O O . ASP A 1 195 ? 3.734 -18.053 -10.766 1.00 95.69 195 ASP A O 1
ATOM 1575 N N . ASN A 1 196 ? 4.465 -18.643 -8.743 1.00 97.50 196 ASN A N 1
ATOM 1576 C CA . ASN A 1 196 ? 3.173 -18.484 -8.080 1.00 97.50 196 ASN A CA 1
ATOM 1577 C C . ASN A 1 196 ? 3.103 -17.103 -7.418 1.00 97.50 196 ASN A C 1
ATOM 1579 O O . ASN A 1 196 ? 3.267 -16.963 -6.200 1.00 97.50 196 ASN A O 1
ATOM 1583 N N . ILE A 1 197 ? 2.928 -16.078 -8.253 1.00 96.81 197 ILE A N 1
ATOM 1584 C CA . ILE A 1 197 ? 3.055 -14.670 -7.860 1.00 96.81 197 ILE A CA 1
ATOM 1585 C C . ILE A 1 197 ? 1.955 -14.253 -6.880 1.00 96.81 197 ILE A C 1
ATOM 1587 O O . ILE A 1 197 ? 2.235 -13.557 -5.907 1.00 96.81 197 ILE A O 1
ATOM 1591 N N . GLU A 1 198 ? 0.723 -14.729 -7.048 1.00 92.75 198 GLU A N 1
ATOM 1592 C CA . GLU A 1 198 ? -0.383 -14.408 -6.142 1.00 92.75 198 GLU A CA 1
ATOM 1593 C C . GLU A 1 198 ? -0.142 -14.965 -4.732 1.00 92.75 198 GLU A C 1
ATOM 1595 O O . GLU A 1 198 ? -0.333 -14.259 -3.738 1.00 92.75 198 GLU A O 1
ATOM 1600 N N . LEU A 1 199 ? 0.343 -16.209 -4.625 1.00 93.31 199 LEU A N 1
ATOM 1601 C CA . LEU A 1 199 ? 0.718 -16.790 -3.334 1.00 93.31 199 LEU A CA 1
ATOM 1602 C C . LEU A 1 199 ? 1.941 -16.084 -2.733 1.00 93.31 199 LEU A C 1
ATOM 1604 O O . LEU A 1 199 ? 2.050 -15.973 -1.507 1.00 93.31 199 LEU A O 1
ATOM 1608 N N . ALA A 1 200 ? 2.866 -15.609 -3.569 1.00 98.31 200 ALA A N 1
ATOM 1609 C CA . ALA A 1 200 ? 3.996 -14.811 -3.114 1.00 98.31 200 ALA A CA 1
ATOM 1610 C C . ALA A 1 200 ? 3.514 -13.513 -2.453 1.00 98.31 200 ALA A C 1
ATOM 1612 O O . ALA A 1 200 ? 3.859 -13.257 -1.297 1.00 98.31 200 ALA A O 1
ATOM 1613 N N . ILE A 1 201 ? 2.633 -12.770 -3.133 1.00 94.94 201 ILE A N 1
ATOM 1614 C CA . ILE A 1 201 ? 1.984 -11.554 -2.622 1.00 94.94 201 ILE A CA 1
ATOM 1615 C C . ILE A 1 201 ? 1.275 -11.836 -1.294 1.00 94.94 201 ILE A C 1
ATOM 1617 O O . ILE A 1 201 ? 1.517 -11.132 -0.314 1.00 94.94 201 ILE A O 1
ATOM 1621 N N . GLU A 1 202 ? 0.463 -12.897 -1.217 1.00 87.75 202 GLU A N 1
ATOM 1622 C CA . GLU A 1 202 ? -0.254 -13.260 0.013 1.00 87.75 202 GLU A CA 1
ATOM 1623 C C . GLU A 1 202 ? 0.700 -13.442 1.203 1.00 87.75 202 GLU A C 1
ATOM 1625 O O . GLU A 1 202 ? 0.435 -12.968 2.312 1.00 87.75 202 GLU A O 1
ATOM 1630 N N . ASN A 1 203 ? 1.826 -14.120 0.986 1.00 94.88 203 ASN A N 1
ATOM 1631 C CA . ASN A 1 203 ? 2.806 -14.372 2.033 1.00 94.88 203 ASN A CA 1
ATOM 1632 C C . ASN A 1 203 ? 3.622 -13.126 2.400 1.00 94.88 203 ASN A C 1
ATOM 1634 O O . ASN A 1 203 ? 3.833 -12.883 3.589 1.00 94.88 203 ASN A O 1
ATOM 1638 N N . PHE A 1 204 ? 4.025 -12.297 1.433 1.00 96.56 204 PHE A N 1
ATOM 1639 C CA . PHE A 1 204 ? 4.687 -11.024 1.735 1.00 96.56 204 PHE A CA 1
ATOM 1640 C C . PHE A 1 204 ? 3.761 -10.078 2.501 1.00 96.56 204 PHE A C 1
ATOM 1642 O O . PHE A 1 204 ? 4.176 -9.474 3.487 1.00 96.56 204 PHE A O 1
ATOM 1649 N N . GLU A 1 205 ? 2.476 -10.015 2.156 1.00 88.81 205 GLU A N 1
ATOM 1650 C CA . GLU A 1 205 ? 1.511 -9.243 2.937 1.00 88.81 205 GLU A CA 1
ATOM 1651 C C . GLU A 1 205 ? 1.301 -9.797 4.347 1.00 88.81 205 GLU A C 1
ATOM 1653 O O . GLU A 1 205 ? 1.140 -9.023 5.290 1.00 88.81 205 GLU A O 1
ATOM 1658 N N . LYS A 1 206 ? 1.321 -11.123 4.537 1.00 83.69 206 LYS A N 1
ATOM 1659 C CA . LYS A 1 206 ? 1.309 -11.719 5.884 1.00 83.69 206 LYS A CA 1
ATOM 1660 C C . LYS A 1 206 ? 2.555 -11.330 6.679 1.00 83.69 206 LYS A C 1
ATOM 1662 O O . LYS A 1 206 ? 2.419 -10.971 7.846 1.00 83.69 206 LYS A O 1
ATOM 1667 N N . ALA A 1 207 ? 3.733 -11.341 6.055 1.00 92.94 207 ALA A N 1
ATOM 1668 C CA . ALA A 1 207 ? 4.967 -10.865 6.673 1.00 92.94 207 ALA A CA 1
ATOM 1669 C C . ALA A 1 207 ? 4.837 -9.388 7.092 1.00 92.94 207 ALA A C 1
ATOM 1671 O O . ALA A 1 207 ? 5.060 -9.046 8.254 1.00 92.94 207 ALA A O 1
ATOM 1672 N N . LEU A 1 208 ? 4.355 -8.525 6.196 1.00 90.00 208 LEU A N 1
ATOM 1673 C CA . LEU A 1 208 ? 4.171 -7.094 6.459 1.00 90.00 208 LEU A CA 1
ATOM 1674 C C . LEU A 1 208 ? 3.041 -6.794 7.457 1.00 90.00 208 LEU A C 1
ATOM 1676 O O . LEU A 1 208 ? 3.077 -5.760 8.117 1.00 90.00 208 LEU A O 1
ATOM 1680 N N . LYS A 1 209 ? 2.074 -7.705 7.637 1.00 83.00 209 LYS A N 1
ATOM 1681 C CA . LYS A 1 209 ? 1.078 -7.678 8.729 1.00 83.00 209 LYS A CA 1
ATOM 1682 C C . LYS A 1 209 ? 1.657 -8.041 10.103 1.00 83.00 209 LYS A C 1
ATOM 1684 O O . LYS A 1 209 ? 0.995 -7.804 11.115 1.00 83.00 209 LYS A O 1
ATOM 1689 N N . ILE A 1 210 ? 2.877 -8.564 10.173 1.00 82.94 210 ILE A N 1
ATOM 1690 C CA . ILE A 1 210 ? 3.580 -8.836 11.435 1.00 82.94 210 ILE A CA 1
ATOM 1691 C C . ILE A 1 210 ? 4.652 -7.775 11.676 1.00 82.94 210 ILE A C 1
ATOM 1693 O O . ILE A 1 210 ? 4.686 -7.166 12.745 1.00 82.94 210 ILE A O 1
ATOM 1697 N N . MET A 1 211 ? 5.493 -7.532 10.671 1.00 89.62 211 MET A N 1
ATOM 1698 C CA . MET A 1 211 ? 6.548 -6.528 10.692 1.00 89.62 211 MET A CA 1
ATOM 1699 C C . MET A 1 211 ? 6.445 -5.655 9.434 1.00 89.62 211 MET A C 1
ATOM 1701 O O . MET A 1 211 ? 7.085 -5.950 8.426 1.00 89.62 211 MET A O 1
ATOM 1705 N N . PRO A 1 212 ? 5.670 -4.557 9.474 1.00 90.00 212 PRO A N 1
ATOM 1706 C CA . PRO A 1 212 ? 5.487 -3.662 8.327 1.00 90.00 212 PRO A CA 1
ATOM 1707 C C . PRO A 1 212 ? 6.781 -3.024 7.825 1.00 90.00 212 PRO A C 1
ATOM 1709 O O . PRO A 1 212 ? 6.804 -2.516 6.711 1.00 90.00 212 PRO A O 1
ATOM 1712 N N . ILE A 1 213 ? 7.832 -3.041 8.645 1.00 93.19 213 ILE A N 1
ATOM 1713 C CA . ILE A 1 213 ? 9.147 -2.457 8.370 1.00 93.19 213 ILE A CA 1
ATOM 1714 C C . ILE A 1 213 ? 10.149 -3.477 7.809 1.00 93.19 213 ILE A C 1
ATOM 1716 O O . ILE A 1 213 ? 11.337 -3.179 7.759 1.00 93.19 213 ILE A O 1
ATOM 1720 N N . ASN A 1 214 ? 9.703 -4.692 7.473 1.00 94.81 214 ASN A N 1
ATOM 1721 C CA . ASN A 1 214 ? 10.556 -5.702 6.852 1.00 94.81 214 ASN A CA 1
ATOM 1722 C C . ASN A 1 214 ? 10.872 -5.268 5.412 1.00 94.81 214 ASN A C 1
ATOM 1724 O O . ASN A 1 214 ? 10.003 -5.305 4.542 1.00 94.81 214 ASN A O 1
ATOM 1728 N N . ASP A 1 215 ? 12.098 -4.810 5.192 1.00 94.81 215 ASP A N 1
ATOM 1729 C CA . ASP A 1 215 ? 12.600 -4.309 3.914 1.00 94.81 215 ASP A CA 1
ATOM 1730 C C . ASP A 1 215 ? 12.580 -5.378 2.817 1.00 94.81 215 ASP A C 1
ATOM 1732 O O . ASP A 1 215 ? 12.095 -5.093 1.721 1.00 94.81 215 ASP A O 1
ATOM 1736 N N . ASP A 1 216 ? 12.990 -6.610 3.126 1.00 95.25 216 ASP A N 1
ATOM 1737 C CA . ASP A 1 216 ? 12.940 -7.739 2.189 1.00 95.25 216 ASP A CA 1
ATOM 1738 C C . ASP A 1 216 ? 11.519 -7.982 1.658 1.00 95.25 216 ASP A C 1
ATOM 1740 O O . ASP A 1 216 ? 11.303 -8.102 0.453 1.00 95.25 216 ASP A O 1
ATOM 1744 N N . ALA A 1 217 ? 10.522 -8.028 2.541 1.00 96.75 217 ALA A N 1
ATOM 1745 C CA . ALA A 1 217 ? 9.131 -8.264 2.173 1.00 96.75 217 ALA A CA 1
ATOM 1746 C C . ALA A 1 217 ? 8.535 -7.076 1.406 1.00 96.75 217 ALA A C 1
ATOM 1748 O O . ALA A 1 217 ? 7.748 -7.295 0.487 1.00 96.75 217 ALA A O 1
ATOM 1749 N N . LEU A 1 218 ? 8.919 -5.832 1.729 1.00 96.81 218 LEU A N 1
ATOM 1750 C CA . LEU A 1 218 ? 8.520 -4.649 0.954 1.00 96.81 218 LEU A CA 1
ATOM 1751 C C . LEU A 1 218 ? 9.077 -4.708 -0.475 1.00 96.81 218 LEU A C 1
ATOM 1753 O O . LEU A 1 218 ? 8.328 -4.507 -1.432 1.00 96.81 218 LEU A O 1
ATOM 1757 N N . ILE A 1 219 ? 10.370 -5.013 -0.624 1.00 96.25 219 ILE A N 1
ATOM 1758 C CA . ILE A 1 219 ? 11.034 -5.143 -1.929 1.00 96.25 219 ILE A CA 1
ATOM 1759 C C . ILE A 1 219 ? 10.411 -6.286 -2.730 1.00 96.25 219 ILE A C 1
ATOM 1761 O O . ILE A 1 219 ? 10.029 -6.097 -3.886 1.00 96.25 219 ILE A O 1
ATOM 1765 N N . ASN A 1 220 ? 10.247 -7.455 -2.113 1.00 97.19 220 ASN A N 1
ATOM 1766 C CA . ASN A 1 220 ? 9.687 -8.619 -2.788 1.00 97.19 220 ASN A CA 1
ATOM 1767 C C . ASN A 1 220 ? 8.219 -8.414 -3.193 1.00 97.19 220 ASN A C 1
ATOM 1769 O O . ASN A 1 220 ? 7.805 -8.880 -4.255 1.00 97.19 220 ASN A O 1
ATOM 1773 N N . LEU A 1 221 ? 7.436 -7.685 -2.393 1.00 96.94 221 LEU A N 1
ATOM 1774 C CA . LEU A 1 221 ? 6.071 -7.315 -2.757 1.00 96.94 221 LEU A CA 1
ATOM 1775 C C . LEU A 1 221 ? 6.047 -6.359 -3.961 1.00 96.94 221 LEU A C 1
ATOM 1777 O O . LEU A 1 221 ? 5.270 -6.573 -4.891 1.00 96.94 221 LEU A O 1
ATOM 1781 N N . ALA A 1 222 ? 6.921 -5.344 -3.987 1.00 96.00 222 ALA A N 1
ATOM 1782 C CA . ALA A 1 222 ? 7.051 -4.438 -5.133 1.00 96.00 222 ALA A CA 1
ATOM 1783 C C . ALA A 1 222 ? 7.456 -5.188 -6.417 1.00 96.00 222 ALA A C 1
ATOM 1785 O O . ALA A 1 222 ? 6.894 -4.940 -7.484 1.00 96.00 222 ALA A O 1
ATOM 1786 N N . ARG A 1 223 ? 8.368 -6.157 -6.301 1.00 95.38 223 ARG A N 1
ATOM 1787 C CA . ARG A 1 223 ? 8.767 -7.080 -7.373 1.00 95.38 223 ARG A CA 1
ATOM 1788 C C . ARG A 1 223 ? 7.583 -7.899 -7.902 1.00 95.38 223 ARG A C 1
ATOM 1790 O O . ARG A 1 223 ? 7.332 -7.919 -9.102 1.00 95.38 223 ARG A O 1
ATOM 1797 N N . CYS A 1 224 ? 6.766 -8.479 -7.022 1.00 96.44 224 CYS A N 1
ATOM 1798 C CA . CYS A 1 224 ? 5.564 -9.207 -7.447 1.00 96.44 224 CYS A CA 1
ATOM 1799 C C . CYS A 1 224 ? 4.572 -8.316 -8.209 1.00 96.44 224 CYS A C 1
ATOM 1801 O O . CYS A 1 224 ? 4.091 -8.700 -9.273 1.00 96.44 224 CYS A O 1
ATOM 1803 N N . TYR A 1 225 ? 4.287 -7.113 -7.699 1.00 94.12 225 TYR A N 1
ATOM 1804 C CA . TYR A 1 225 ? 3.392 -6.179 -8.388 1.00 94.12 225 TYR A CA 1
ATOM 1805 C C . TYR A 1 225 ? 3.946 -5.728 -9.741 1.00 94.12 225 TYR A C 1
ATOM 1807 O O . TYR A 1 225 ? 3.187 -5.607 -10.700 1.00 94.12 225 TYR A O 1
ATOM 1815 N N . THR A 1 226 ? 5.264 -5.550 -9.844 1.00 92.38 226 THR A N 1
ATOM 1816 C CA . THR A 1 226 ? 5.940 -5.248 -11.113 1.00 92.38 226 THR A CA 1
ATOM 1817 C C . THR A 1 226 ? 5.733 -6.367 -12.132 1.00 92.38 226 THR A C 1
ATOM 1819 O O . THR A 1 226 ? 5.344 -6.086 -13.264 1.00 92.38 226 THR A O 1
ATOM 1822 N N . MET A 1 227 ? 5.926 -7.629 -11.733 1.00 90.88 227 MET A N 1
ATOM 1823 C CA . MET A 1 227 ? 5.727 -8.783 -12.618 1.00 90.88 227 MET A CA 1
ATOM 1824 C C . MET A 1 227 ? 4.291 -8.914 -13.131 1.00 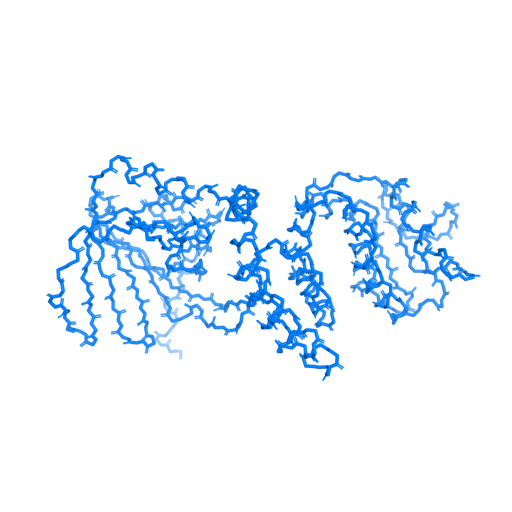90.88 227 MET A C 1
ATOM 1826 O O . MET A 1 227 ? 4.082 -9.329 -14.268 1.00 90.88 227 MET A O 1
ATOM 1830 N N . LEU A 1 228 ? 3.301 -8.540 -12.316 1.00 91.56 228 LEU A N 1
ATOM 1831 C CA . LEU A 1 228 ? 1.895 -8.525 -12.727 1.00 91.56 228 LEU A CA 1
ATOM 1832 C C . LEU A 1 228 ? 1.518 -7.292 -13.570 1.00 91.56 228 LEU A C 1
ATOM 1834 O O . LEU A 1 228 ? 0.378 -7.191 -14.022 1.00 91.56 228 LEU A O 1
ATOM 1838 N N . GLY A 1 229 ? 2.439 -6.341 -13.776 1.00 88.56 229 GLY A N 1
ATOM 1839 C CA . GLY A 1 229 ? 2.152 -5.053 -14.415 1.00 88.56 229 GLY A CA 1
ATOM 1840 C C . GLY A 1 229 ? 1.261 -4.137 -13.566 1.00 88.56 229 GLY A C 1
ATOM 1841 O O . GLY A 1 229 ? 0.691 -3.172 -14.069 1.00 88.56 229 GLY A O 1
ATOM 1842 N N . GLU A 1 230 ? 1.117 -4.423 -12.270 1.00 88.06 230 GLU A N 1
ATOM 1843 C CA . GLU A 1 230 ? 0.308 -3.655 -11.323 1.00 88.06 230 GLU A CA 1
ATOM 1844 C C . GLU A 1 230 ? 1.121 -2.502 -10.709 1.00 88.06 230 GLU A C 1
ATOM 1846 O O . GLU A 1 230 ? 1.211 -2.357 -9.487 1.00 88.06 230 GLU A O 1
ATOM 1851 N N . TYR A 1 231 ? 1.723 -1.663 -11.556 1.00 87.31 231 TYR A N 1
ATOM 1852 C CA . TYR A 1 231 ? 2.701 -0.651 -11.144 1.00 87.31 231 TYR A CA 1
ATOM 1853 C C . TYR A 1 231 ? 2.180 0.327 -10.082 1.00 87.31 231 TYR A C 1
ATOM 1855 O O . TYR A 1 231 ? 2.902 0.662 -9.145 1.00 87.31 231 TYR A O 1
ATOM 1863 N N . GLU A 1 232 ? 0.903 0.713 -10.133 1.00 81.75 232 GLU A N 1
ATOM 1864 C CA . GLU A 1 232 ? 0.292 1.582 -9.115 1.00 81.75 232 GLU A CA 1
ATOM 1865 C C . GLU A 1 232 ? 0.316 0.973 -7.702 1.00 81.75 232 GLU A C 1
ATOM 1867 O O . GLU A 1 232 ? 0.440 1.702 -6.715 1.00 81.75 232 GLU A O 1
ATOM 1872 N N . LYS A 1 233 ? 0.257 -0.361 -7.569 1.00 84.44 233 LYS A N 1
ATOM 1873 C CA . LYS A 1 233 ? 0.330 -1.025 -6.257 1.00 84.44 233 LYS A CA 1
ATOM 1874 C C . LYS A 1 233 ? 1.740 -1.010 -5.663 1.00 84.44 233 LYS A C 1
ATOM 1876 O O . LYS A 1 233 ? 1.883 -1.185 -4.457 1.00 84.44 233 LYS A O 1
ATOM 1881 N N . THR A 1 234 ? 2.773 -0.741 -6.464 1.00 91.56 234 THR A N 1
ATOM 1882 C CA . THR A 1 234 ? 4.173 -0.667 -6.001 1.00 91.56 234 THR A CA 1
ATOM 1883 C C . THR A 1 234 ? 4.445 0.600 -5.191 1.00 91.56 234 THR A C 1
ATOM 1885 O O . THR A 1 234 ? 5.386 0.643 -4.399 1.00 91.56 234 THR A O 1
ATOM 1888 N N . PHE A 1 235 ? 3.596 1.625 -5.339 1.00 87.94 235 PHE A N 1
ATOM 1889 C CA . PHE A 1 235 ? 3.740 2.894 -4.636 1.00 87.94 235 PHE A CA 1
ATOM 1890 C C . PHE A 1 235 ? 3.829 2.706 -3.119 1.00 87.94 235 PHE A C 1
ATOM 1892 O O . PHE A 1 235 ? 4.714 3.265 -2.474 1.00 87.94 235 PHE A O 1
ATOM 1899 N N . GLU A 1 236 ? 2.924 1.909 -2.556 1.00 86.94 236 GLU A N 1
ATOM 1900 C CA . GLU A 1 236 ? 2.820 1.695 -1.116 1.00 86.94 236 GLU A CA 1
ATOM 1901 C C . GLU A 1 236 ? 4.088 1.056 -0.516 1.00 86.94 236 GLU A C 1
ATOM 1903 O O . GLU A 1 236 ? 4.696 1.693 0.359 1.00 86.94 236 GLU A O 1
ATOM 1908 N N . PRO A 1 237 ? 4.570 -0.106 -1.009 1.00 93.88 237 PRO A N 1
ATOM 1909 C CA . PRO A 1 237 ? 5.775 -0.722 -0.473 1.00 93.88 237 PRO A CA 1
ATOM 1910 C C . PRO A 1 237 ? 7.033 0.118 -0.722 1.00 93.88 237 PRO A C 1
ATOM 1912 O O . PRO A 1 237 ? 7.866 0.244 0.176 1.00 93.88 237 PRO A O 1
ATOM 1915 N N . LEU A 1 238 ? 7.163 0.762 -1.888 1.00 94.56 238 LEU A N 1
ATOM 1916 C CA . LEU A 1 238 ? 8.318 1.615 -2.193 1.00 94.56 238 LEU A CA 1
ATOM 1917 C C . LEU A 1 238 ? 8.350 2.885 -1.335 1.00 94.56 238 LEU A C 1
ATOM 1919 O O . LEU A 1 238 ? 9.413 3.295 -0.868 1.00 94.56 238 LEU A O 1
ATOM 1923 N N . ASN A 1 239 ? 7.195 3.497 -1.069 1.00 92.38 239 ASN A N 1
ATOM 1924 C CA . ASN A 1 239 ? 7.113 4.651 -0.180 1.00 92.38 239 ASN A CA 1
ATOM 1925 C C . ASN A 1 239 ? 7.451 4.271 1.268 1.00 92.38 239 ASN A C 1
ATOM 1927 O O . ASN A 1 239 ? 8.156 5.013 1.950 1.00 92.38 239 ASN A O 1
ATOM 1931 N N . LYS A 1 240 ? 7.007 3.100 1.743 1.00 92.69 240 LYS A N 1
ATOM 1932 C CA . LYS A 1 240 ? 7.444 2.567 3.041 1.00 92.69 240 LYS A CA 1
ATOM 1933 C C . LYS A 1 240 ? 8.954 2.349 3.074 1.00 92.69 240 LYS A C 1
ATOM 1935 O O . LYS A 1 240 ? 9.599 2.826 4.002 1.00 92.69 240 LYS A O 1
ATOM 1940 N N . LEU A 1 241 ? 9.528 1.726 2.046 1.00 93.31 241 LEU A N 1
ATOM 1941 C CA . LEU A 1 241 ? 10.969 1.486 1.939 1.00 93.31 241 LEU A CA 1
ATOM 1942 C C . LEU A 1 241 ? 11.783 2.794 1.988 1.00 93.31 241 LEU A C 1
ATOM 1944 O O . LEU A 1 241 ? 12.795 2.873 2.686 1.00 93.31 241 LEU A O 1
ATOM 1948 N N . TYR A 1 242 ? 11.308 3.848 1.316 1.00 93.25 242 TYR A N 1
ATOM 1949 C CA . TYR A 1 242 ? 11.911 5.184 1.388 1.00 93.25 242 TYR A CA 1
ATOM 1950 C C . TYR A 1 242 ? 11.907 5.765 2.802 1.00 93.25 242 TYR A C 1
ATOM 1952 O O . TYR A 1 242 ? 12.875 6.389 3.233 1.00 93.25 242 TYR A O 1
ATOM 1960 N N . ARG A 1 243 ? 10.801 5.574 3.522 1.00 90.88 243 ARG A N 1
ATOM 1961 C CA . ARG A 1 243 ? 10.636 6.081 4.886 1.00 90.88 243 ARG A CA 1
ATOM 1962 C C . ARG A 1 243 ? 11.477 5.315 5.899 1.00 90.88 243 ARG A C 1
ATOM 1964 O O . ARG A 1 243 ? 11.944 5.934 6.847 1.00 90.88 243 ARG A O 1
ATOM 1971 N N . LEU A 1 244 ? 11.699 4.012 5.685 1.00 91.44 244 LEU A N 1
ATOM 1972 C CA . LEU A 1 244 ? 12.651 3.226 6.481 1.00 91.44 244 LEU A CA 1
ATOM 1973 C C . LEU A 1 244 ? 14.067 3.770 6.333 1.00 91.44 244 LEU A C 1
ATOM 1975 O O . LEU A 1 244 ? 14.781 3.947 7.318 1.00 91.44 244 LEU A O 1
ATOM 1979 N N . ASN A 1 245 ? 14.476 3.998 5.086 1.00 91.00 245 ASN A N 1
ATOM 1980 C CA . ASN A 1 245 ? 15.815 4.439 4.761 1.00 91.00 245 ASN A CA 1
ATOM 1981 C C . ASN A 1 245 ? 15.791 5.313 3.506 1.00 91.00 245 ASN A C 1
ATOM 1983 O O . ASN A 1 245 ? 15.559 4.834 2.391 1.00 91.00 245 ASN A O 1
ATOM 1987 N N . SER A 1 246 ? 16.103 6.595 3.693 1.00 90.94 246 SER A N 1
ATOM 1988 C CA . SER A 1 246 ? 16.134 7.583 2.618 1.00 90.94 246 SER A CA 1
ATOM 1989 C C . SER A 1 246 ? 17.236 7.327 1.585 1.00 90.94 246 SER A C 1
ATOM 1991 O O . SER A 1 246 ? 17.177 7.910 0.504 1.00 90.94 246 SER A O 1
ATOM 1993 N N . ASN A 1 247 ? 18.189 6.422 1.838 1.00 91.69 247 ASN A N 1
ATOM 1994 C CA . ASN A 1 247 ? 19.163 5.987 0.830 1.00 91.69 247 ASN A CA 1
ATOM 1995 C C . ASN A 1 247 ? 18.498 5.244 -0.344 1.00 91.69 247 ASN A C 1
ATOM 1997 O O . ASN A 1 247 ? 18.988 5.324 -1.469 1.00 91.69 247 ASN A O 1
ATOM 2001 N N . ASN A 1 248 ? 17.309 4.657 -0.144 1.00 93.44 248 ASN A N 1
ATOM 2002 C CA . ASN A 1 248 ? 16.520 4.036 -1.219 1.00 93.44 248 ASN A CA 1
ATOM 2003 C C . ASN A 1 248 ? 15.992 5.040 -2.260 1.00 93.44 248 ASN A C 1
ATOM 2005 O O . ASN A 1 248 ? 15.344 4.660 -3.234 1.00 93.44 248 ASN A O 1
ATOM 2009 N N . ARG A 1 249 ? 16.255 6.338 -2.088 1.00 95.12 249 ARG A N 1
ATOM 2010 C CA . ARG A 1 249 ? 15.816 7.387 -3.008 1.00 95.12 249 ARG A CA 1
ATOM 2011 C C . ARG A 1 249 ? 16.242 7.137 -4.455 1.00 95.12 249 ARG A C 1
ATOM 2013 O O . ARG A 1 249 ? 15.415 7.270 -5.351 1.00 95.12 249 ARG A O 1
ATOM 2020 N N . ASN A 1 250 ? 17.502 6.762 -4.691 1.00 95.88 250 ASN A N 1
ATOM 2021 C CA . ASN A 1 250 ? 18.002 6.531 -6.052 1.00 95.88 250 ASN A CA 1
ATOM 2022 C C . ASN A 1 250 ? 17.344 5.308 -6.694 1.00 95.88 250 ASN A C 1
ATOM 2024 O O . ASN A 1 250 ? 16.989 5.368 -7.866 1.00 95.88 250 ASN A O 1
ATOM 2028 N N . LYS A 1 251 ? 17.108 4.251 -5.908 1.00 95.56 251 LYS A N 1
ATOM 2029 C CA . LYS A 1 251 ? 16.325 3.075 -6.307 1.00 95.56 251 LYS A CA 1
ATOM 2030 C C . LYS A 1 251 ? 14.919 3.461 -6.755 1.00 95.56 251 LYS A C 1
ATOM 2032 O O . LYS A 1 251 ? 14.484 3.042 -7.816 1.00 95.56 251 LYS A O 1
ATOM 2037 N N . ILE A 1 252 ? 14.228 4.311 -5.999 1.00 96.38 252 ILE A N 1
ATOM 2038 C CA . ILE A 1 252 ? 12.853 4.725 -6.321 1.00 96.38 252 ILE A CA 1
ATOM 2039 C C . ILE A 1 252 ? 12.802 5.613 -7.562 1.00 96.38 252 ILE A C 1
ATOM 2041 O O . ILE A 1 252 ? 11.889 5.474 -8.375 1.00 96.38 252 ILE A O 1
ATOM 2045 N N . ILE A 1 253 ? 13.775 6.511 -7.734 1.00 97.69 253 ILE A N 1
ATOM 2046 C CA . ILE A 1 253 ? 13.869 7.337 -8.943 1.00 97.69 253 ILE A CA 1
ATOM 2047 C C . ILE A 1 253 ? 14.164 6.456 -10.165 1.00 97.69 253 ILE A C 1
ATOM 2049 O O . ILE A 1 253 ? 13.492 6.603 -11.184 1.00 97.69 253 ILE A O 1
ATOM 2053 N N . ALA A 1 254 ? 15.112 5.521 -10.055 1.00 98.00 254 ALA A N 1
ATOM 2054 C CA . ALA A 1 254 ? 15.454 4.576 -11.117 1.00 98.00 254 ALA A CA 1
ATOM 2055 C C . ALA A 1 254 ? 14.266 3.681 -11.491 1.00 98.00 254 ALA A C 1
ATOM 2057 O O . ALA A 1 254 ? 13.910 3.589 -12.662 1.00 98.00 254 ALA A O 1
ATOM 2058 N N . TYR A 1 255 ? 13.593 3.115 -10.486 1.00 97.94 255 TYR A N 1
ATOM 2059 C CA . TYR A 1 255 ? 12.368 2.343 -10.658 1.00 97.94 255 TYR A CA 1
ATOM 2060 C C . TYR A 1 255 ? 11.288 3.168 -11.364 1.00 97.94 255 TYR A C 1
ATOM 2062 O O . TYR A 1 255 ? 10.733 2.725 -12.361 1.00 97.94 255 TYR A O 1
ATOM 2070 N N . SER A 1 256 ? 11.026 4.397 -10.902 1.00 97.31 256 SER A N 1
ATOM 2071 C CA . SER A 1 256 ? 10.004 5.272 -11.497 1.00 97.31 256 SER A CA 1
ATOM 2072 C C . SER A 1 256 ? 10.310 5.599 -12.960 1.00 97.31 256 SER A C 1
ATOM 2074 O O . SER A 1 256 ? 9.389 5.634 -13.773 1.00 97.31 256 SER A O 1
ATOM 2076 N N . LEU A 1 257 ? 11.586 5.828 -13.294 1.00 97.94 257 LEU A N 1
ATOM 2077 C CA . LEU A 1 257 ? 12.040 6.038 -14.668 1.00 97.94 257 LEU A CA 1
ATOM 2078 C C . LEU A 1 257 ? 11.757 4.802 -15.526 1.00 97.94 257 LEU A C 1
ATOM 2080 O O . LEU A 1 257 ? 11.058 4.909 -16.529 1.00 97.94 257 LEU A O 1
ATOM 2084 N N . LEU A 1 258 ? 12.275 3.641 -15.123 1.00 97.50 258 LEU A N 1
ATOM 2085 C CA . LEU A 1 258 ? 12.142 2.396 -15.879 1.00 97.50 258 LEU A CA 1
ATOM 2086 C C . LEU A 1 258 ? 10.677 1.968 -16.026 1.00 97.50 258 LEU A C 1
ATOM 2088 O O . LEU A 1 258 ? 10.274 1.546 -17.102 1.00 97.50 258 LEU A O 1
ATOM 2092 N N . MET A 1 259 ? 9.868 2.149 -14.981 1.00 95.94 259 MET A N 1
ATOM 2093 C CA . MET A 1 259 ? 8.426 1.905 -14.994 1.00 95.94 259 MET A CA 1
ATOM 2094 C C . MET A 1 259 ? 7.719 2.763 -16.051 1.00 95.94 259 MET A C 1
ATOM 2096 O O . MET A 1 259 ? 6.982 2.219 -16.864 1.00 95.94 259 MET A O 1
ATOM 2100 N N . HIS A 1 260 ? 7.984 4.076 -16.107 1.00 95.62 260 HIS A N 1
ATOM 2101 C CA . HIS A 1 260 ? 7.382 4.944 -17.131 1.00 95.62 260 HIS A CA 1
ATOM 2102 C C . HIS A 1 260 ? 7.830 4.558 -18.543 1.00 95.62 260 HIS A C 1
ATOM 2104 O O . HIS A 1 260 ? 7.014 4.533 -19.459 1.00 95.62 260 HIS A O 1
ATOM 2110 N N . LEU A 1 261 ? 9.114 4.226 -18.719 1.00 95.56 261 LEU A N 1
ATOM 2111 C CA . LEU A 1 261 ? 9.622 3.740 -20.002 1.00 95.56 261 LEU A CA 1
ATOM 2112 C C . LEU A 1 261 ? 8.963 2.418 -20.408 1.00 95.56 261 LEU A C 1
ATOM 2114 O O . LEU A 1 261 ? 8.754 2.185 -21.591 1.00 95.56 261 LEU A O 1
ATOM 2118 N N . LEU A 1 262 ? 8.649 1.551 -19.445 1.00 94.06 262 LEU A N 1
ATOM 2119 C CA . LEU A 1 262 ? 8.021 0.258 -19.688 1.00 94.06 262 LEU A CA 1
ATOM 2120 C C . LEU A 1 262 ? 6.522 0.375 -20.007 1.00 94.06 262 LEU A C 1
ATOM 2122 O O . LEU A 1 262 ? 6.009 -0.401 -20.819 1.00 94.06 262 LEU A O 1
ATOM 2126 N N . GLU A 1 263 ? 5.834 1.321 -19.364 1.00 91.00 263 GLU A N 1
ATOM 2127 C CA . GLU A 1 263 ? 4.426 1.650 -19.610 1.00 91.00 263 GLU A CA 1
ATOM 2128 C C . GLU A 1 263 ? 4.217 2.269 -20.996 1.00 91.00 263 GLU A C 1
ATOM 2130 O O . GLU A 1 263 ? 3.292 1.868 -21.699 1.00 91.00 263 GLU A O 1
ATOM 2135 N N . ASP A 1 264 ? 5.097 3.188 -21.405 1.00 91.12 264 ASP A N 1
ATOM 2136 C CA . ASP A 1 264 ? 5.063 3.853 -22.717 1.00 91.12 264 ASP A CA 1
ATOM 2137 C C . ASP A 1 264 ? 5.862 3.091 -23.793 1.00 91.12 264 ASP A C 1
ATOM 2139 O O . ASP A 1 264 ? 6.222 3.649 -24.822 1.00 91.12 264 ASP A O 1
ATOM 2143 N N . PHE A 1 265 ? 6.193 1.816 -23.552 1.00 92.94 265 PHE A N 1
ATOM 2144 C CA . PHE A 1 265 ? 7.037 1.041 -24.460 1.00 92.94 265 PHE A CA 1
ATOM 2145 C C . PHE A 1 265 ? 6.256 0.581 -25.700 1.00 92.94 265 PHE A C 1
ATOM 2147 O O . PHE A 1 265 ? 5.391 -0.300 -25.599 1.00 92.94 265 PHE A O 1
ATOM 2154 N N . ASP A 1 266 ? 6.620 1.097 -26.875 1.00 90.94 266 ASP A N 1
ATOM 2155 C CA . ASP A 1 266 ? 6.027 0.747 -28.169 1.00 90.94 266 ASP A CA 1
ATOM 2156 C C . ASP A 1 266 ? 7.050 0.156 -29.170 1.00 90.94 266 ASP A C 1
ATOM 2158 O O . ASP A 1 266 ? 8.000 -0.526 -28.774 1.00 90.94 266 ASP A O 1
ATOM 2162 N N . SER A 1 267 ? 6.819 0.311 -30.482 1.00 85.44 267 SER A N 1
ATOM 2163 C CA . SER A 1 267 ? 7.743 -0.169 -31.519 1.00 85.44 267 SER A CA 1
ATOM 2164 C C . SER A 1 267 ? 9.055 0.613 -31.592 1.00 85.44 267 SER A C 1
ATOM 2166 O O . SER A 1 267 ? 10.054 0.047 -32.036 1.00 85.44 267 SER A O 1
ATOM 2168 N N . ASP A 1 268 ? 9.045 1.876 -31.170 1.00 84.06 268 ASP A N 1
ATOM 2169 C CA . ASP A 1 268 ? 10.177 2.801 -31.224 1.00 84.06 268 ASP A CA 1
ATOM 2170 C C . ASP A 1 268 ? 10.904 2.886 -29.867 1.00 84.06 268 ASP A C 1
ATOM 2172 O O . ASP A 1 268 ? 11.958 3.515 -29.755 1.00 84.06 268 ASP A O 1
ATOM 2176 N N . GLY A 1 269 ? 10.381 2.198 -28.847 1.00 91.94 269 GLY A N 1
ATOM 2177 C CA . GLY A 1 269 ? 10.951 2.106 -27.508 1.00 91.94 269 GLY A CA 1
ATOM 2178 C C . GLY A 1 269 ? 10.052 2.747 -26.456 1.00 91.94 269 GLY A C 1
ATOM 2179 O O . GLY A 1 269 ? 8.867 2.951 -26.679 1.00 91.94 269 GLY A O 1
ATOM 2180 N N . GLY A 1 270 ? 10.611 3.033 -25.283 1.00 94.06 270 GLY A N 1
ATOM 2181 C CA . GLY A 1 270 ? 9.930 3.784 -24.227 1.00 94.06 270 GLY A CA 1
ATOM 2182 C C . GLY A 1 270 ? 10.460 5.208 -24.127 1.00 94.06 270 GLY A C 1
ATOM 2183 O O . GLY A 1 270 ? 11.663 5.427 -24.306 1.00 94.06 270 GLY A O 1
ATOM 2184 N N . ALA A 1 271 ? 9.602 6.170 -23.779 1.00 94.56 271 ALA A N 1
ATOM 2185 C CA . ALA A 1 271 ? 10.009 7.547 -23.520 1.00 94.56 271 ALA A CA 1
ATOM 2186 C C . ALA A 1 271 ? 9.254 8.173 -22.338 1.00 94.56 271 ALA A C 1
ATOM 2188 O O . ALA A 1 271 ? 8.112 7.852 -22.037 1.00 94.56 271 ALA A O 1
ATOM 2189 N N . VAL A 1 272 ? 9.893 9.116 -21.647 1.00 94.69 272 VAL A N 1
ATOM 2190 C CA . VAL A 1 272 ? 9.238 9.942 -20.630 1.00 94.69 272 VAL A CA 1
ATOM 2191 C C . VAL A 1 272 ? 9.878 11.325 -20.575 1.00 94.69 272 VAL A C 1
ATOM 2193 O O . VAL A 1 272 ? 11.101 11.483 -20.608 1.00 94.69 272 VAL A O 1
ATOM 2196 N N . SER A 1 273 ? 9.048 12.367 -20.497 1.00 94.31 273 SER A N 1
ATOM 2197 C CA . SER A 1 273 ? 9.557 13.734 -20.357 1.00 94.31 273 SER A CA 1
ATOM 2198 C C . SER A 1 273 ? 10.106 13.978 -18.939 1.00 94.31 273 SER A C 1
ATOM 2200 O O . SER A 1 273 ? 9.517 13.481 -17.968 1.00 94.31 273 SER A O 1
ATOM 2202 N N . PRO A 1 274 ? 11.171 14.790 -18.768 1.00 94.06 274 PRO A N 1
ATOM 2203 C CA . PRO A 1 274 ? 11.713 15.098 -17.447 1.00 94.06 274 PRO A CA 1
ATOM 2204 C C . PRO A 1 274 ? 10.679 15.676 -16.484 1.00 94.06 274 PRO A C 1
ATOM 2206 O O . PRO A 1 274 ? 10.615 15.280 -15.323 1.00 94.06 274 PRO A O 1
ATOM 2209 N N . SER A 1 275 ? 9.828 16.589 -16.959 1.00 93.44 275 SER A N 1
ATOM 2210 C CA . SER A 1 275 ? 8.802 17.216 -16.126 1.00 93.44 275 SER A CA 1
ATOM 2211 C C . SER A 1 275 ? 7.742 16.215 -15.670 1.00 93.44 275 SER A C 1
ATOM 2213 O O . SER A 1 275 ? 7.348 16.267 -14.507 1.00 93.44 275 SER A O 1
ATOM 2215 N N . THR A 1 276 ? 7.311 15.289 -16.536 1.00 95.19 276 THR A N 1
ATOM 2216 C CA . THR A 1 276 ? 6.377 14.213 -16.164 1.00 95.19 276 THR A CA 1
ATOM 2217 C C . THR A 1 276 ? 6.956 13.376 -15.029 1.00 95.19 276 THR A C 1
ATOM 2219 O O . THR A 1 276 ? 6.322 13.251 -13.981 1.00 95.19 276 THR A O 1
ATOM 2222 N N . LEU A 1 277 ? 8.181 12.871 -15.202 1.00 96.69 277 LEU A N 1
ATOM 2223 C CA . LEU A 1 277 ? 8.823 11.998 -14.223 1.00 96.69 277 LEU A CA 1
ATOM 2224 C C .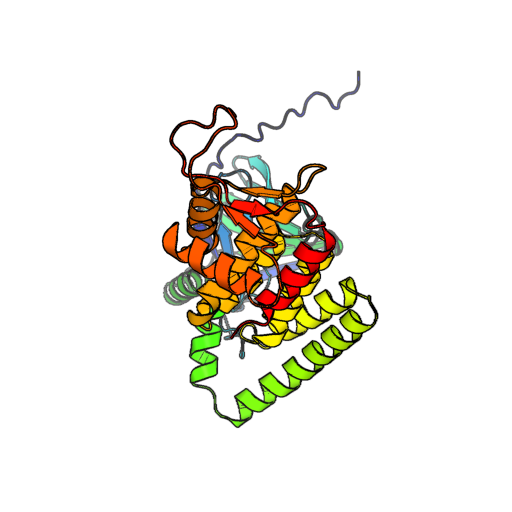 LEU A 1 277 ? 9.089 12.721 -12.892 1.00 96.69 277 LEU A C 1
ATOM 2226 O O . LEU A 1 277 ? 8.752 12.205 -11.828 1.00 96.69 277 LEU A O 1
ATOM 2230 N N . ILE A 1 278 ? 9.636 13.941 -12.935 1.00 97.12 278 ILE A N 1
ATOM 2231 C CA . ILE A 1 278 ? 9.919 14.742 -11.733 1.00 97.12 278 ILE A CA 1
ATOM 2232 C C . ILE A 1 278 ? 8.624 15.045 -10.967 1.00 97.12 278 ILE A C 1
ATOM 2234 O O . ILE A 1 278 ? 8.579 14.888 -9.744 1.00 97.12 278 ILE A O 1
ATOM 2238 N N . ASN A 1 279 ? 7.559 15.449 -11.667 1.00 95.50 279 ASN A N 1
ATOM 2239 C CA . ASN A 1 279 ? 6.272 15.741 -11.038 1.00 95.50 279 ASN A CA 1
ATOM 2240 C C . ASN A 1 279 ? 5.637 14.484 -10.442 1.00 95.50 279 ASN A C 1
ATOM 2242 O O . ASN A 1 279 ? 5.114 14.551 -9.331 1.00 95.50 279 ASN A O 1
ATOM 2246 N N . TYR A 1 280 ? 5.713 13.347 -11.138 1.00 94.44 280 TYR A N 1
ATOM 2247 C CA . TYR A 1 280 ? 5.241 12.062 -10.626 1.00 94.44 280 TYR A CA 1
ATOM 2248 C C . TYR A 1 280 ? 5.964 11.685 -9.329 1.00 94.44 280 TYR A C 1
ATOM 2250 O O . TYR A 1 280 ? 5.320 11.460 -8.302 1.00 94.44 280 TYR A O 1
ATOM 2258 N N . ILE A 1 281 ? 7.301 11.706 -9.342 1.00 96.06 281 ILE A N 1
ATOM 2259 C CA . ILE A 1 281 ? 8.134 11.358 -8.184 1.00 96.06 281 ILE A CA 1
ATOM 2260 C C . ILE A 1 281 ? 7.828 12.281 -6.999 1.00 96.06 281 ILE A C 1
ATOM 2262 O O . ILE A 1 281 ? 7.688 11.820 -5.860 1.00 96.06 281 ILE A O 1
ATOM 2266 N N . LYS A 1 282 ? 7.664 13.583 -7.260 1.00 95.56 282 LYS A N 1
ATOM 2267 C CA . LYS A 1 282 ? 7.317 14.555 -6.225 1.00 95.56 282 LYS A CA 1
ATOM 2268 C C . LYS A 1 282 ? 5.909 14.339 -5.674 1.00 95.56 282 LYS A C 1
ATOM 2270 O O . LYS A 1 282 ? 5.730 14.415 -4.463 1.00 95.56 282 LYS A O 1
ATOM 2275 N N . ALA A 1 283 ? 4.924 14.080 -6.529 1.00 89.25 283 ALA A N 1
ATOM 2276 C CA . ALA A 1 283 ? 3.531 13.914 -6.123 1.00 89.25 283 ALA A CA 1
ATOM 2277 C C . ALA A 1 283 ? 3.298 12.610 -5.352 1.00 89.25 283 ALA A C 1
ATOM 2279 O O . ALA A 1 283 ? 2.580 12.613 -4.356 1.00 89.25 283 ALA A O 1
ATOM 2280 N N . LYS A 1 284 ? 3.907 11.508 -5.799 1.00 87.69 284 LYS A N 1
ATOM 2281 C CA . LYS A 1 284 ? 3.740 10.190 -5.184 1.00 87.69 284 LYS A CA 1
ATOM 2282 C C . LYS A 1 284 ? 4.612 10.061 -3.938 1.00 87.69 284 LYS A C 1
ATOM 2284 O O . LYS A 1 284 ? 4.092 9.870 -2.847 1.00 87.69 284 LYS A O 1
ATOM 2289 N N . TYR A 1 285 ? 5.927 10.229 -4.067 1.00 89.00 285 TYR A N 1
ATOM 2290 C CA . TYR A 1 285 ? 6.880 9.896 -2.997 1.00 89.00 285 TYR A CA 1
ATOM 2291 C C . TYR A 1 285 ? 7.335 11.097 -2.161 1.00 89.00 285 TYR A C 1
ATOM 2293 O O . TYR A 1 285 ? 8.138 10.947 -1.241 1.00 89.00 285 TYR A O 1
ATOM 2301 N N . ASN A 1 286 ? 6.887 12.314 -2.493 1.00 91.44 286 ASN A N 1
ATOM 2302 C CA . ASN A 1 286 ? 7.394 13.560 -1.908 1.00 91.44 286 ASN A CA 1
ATOM 2303 C C . ASN A 1 286 ? 8.922 13.744 -2.062 1.00 91.44 286 ASN A C 1
ATOM 2305 O O . ASN A 1 286 ? 9.545 14.549 -1.364 1.00 91.44 286 ASN A O 1
ATOM 2309 N N . ILE A 1 287 ? 9.533 13.046 -3.020 1.00 94.69 287 ILE A N 1
ATOM 2310 C CA . ILE A 1 287 ? 10.958 13.145 -3.330 1.00 94.69 287 ILE A CA 1
ATOM 2311 C C . ILE A 1 287 ? 11.167 14.340 -4.266 1.00 94.69 287 ILE A C 1
ATOM 2313 O O . ILE A 1 287 ? 10.561 14.432 -5.328 1.00 94.69 287 ILE A O 1
ATOM 2317 N N . SER A 1 288 ? 12.022 15.284 -3.872 1.00 95.62 288 SER A N 1
ATOM 2318 C CA . SER A 1 288 ? 12.478 16.347 -4.776 1.00 95.62 288 SER A CA 1
ATOM 2319 C C . SER A 1 288 ? 13.681 15.837 -5.554 1.00 95.62 288 SER A C 1
ATOM 2321 O O . SER A 1 288 ? 14.680 15.531 -4.916 1.00 95.62 288 SER A O 1
ATOM 2323 N N . THR A 1 289 ? 13.608 15.764 -6.881 1.00 96.19 289 THR A N 1
ATOM 2324 C CA . THR A 1 289 ? 14.711 15.371 -7.782 1.00 96.19 289 THR A CA 1
ATOM 2325 C C . THR A 1 289 ? 14.838 16.381 -8.928 1.00 96.19 289 THR A C 1
ATOM 2327 O O . THR A 1 289 ? 14.028 17.307 -9.028 1.00 96.19 289 THR A O 1
ATOM 2330 N N . ASN A 1 290 ? 15.881 16.267 -9.746 1.00 95.06 290 ASN A N 1
ATOM 2331 C CA . ASN A 1 290 ? 16.144 17.142 -10.883 1.00 95.06 290 ASN A CA 1
ATOM 2332 C C . ASN A 1 290 ? 16.774 16.362 -12.047 1.00 95.06 290 ASN A C 1
ATOM 2334 O O . ASN A 1 290 ? 17.115 15.188 -11.926 1.00 95.06 290 ASN A O 1
ATOM 2338 N N . ASP A 1 291 ? 16.921 17.041 -13.181 1.00 92.62 291 ASP A N 1
ATOM 2339 C CA . ASP A 1 291 ? 17.407 16.441 -14.422 1.00 92.62 291 ASP A CA 1
ATOM 2340 C C . ASP A 1 291 ? 18.839 15.881 -14.319 1.00 92.62 291 ASP A C 1
ATOM 2342 O O . ASP A 1 291 ? 19.101 14.775 -14.788 1.00 92.62 291 ASP A O 1
ATOM 2346 N N . ASP A 1 292 ? 19.760 16.588 -13.657 1.00 93.69 292 ASP A N 1
ATOM 2347 C CA . ASP A 1 292 ? 21.156 16.145 -13.512 1.00 93.69 292 ASP A CA 1
ATOM 2348 C C . ASP A 1 292 ? 21.268 14.844 -12.712 1.00 93.69 292 ASP A C 1
ATOM 2350 O O . ASP A 1 292 ? 22.076 13.962 -13.017 1.00 93.69 292 ASP A O 1
ATOM 2354 N N . GLU A 1 293 ? 20.430 14.708 -11.692 1.00 96.31 293 GLU A N 1
ATOM 2355 C CA . GLU A 1 293 ? 20.369 13.514 -10.871 1.00 96.31 293 GLU A CA 1
ATOM 2356 C C . GLU A 1 293 ? 19.783 12.319 -11.620 1.00 96.31 293 GLU A C 1
ATOM 2358 O O . GLU A 1 293 ? 20.361 11.231 -11.575 1.00 96.31 293 GLU A O 1
ATOM 2363 N N . ILE A 1 294 ? 18.690 12.523 -12.360 1.00 97.12 294 ILE A N 1
ATOM 2364 C CA . ILE A 1 294 ? 18.099 11.470 -13.192 1.00 97.12 294 ILE A CA 1
ATOM 2365 C C . ILE A 1 294 ? 19.102 11.023 -14.261 1.00 97.12 294 ILE A C 1
ATOM 2367 O O . ILE A 1 294 ? 19.299 9.826 -14.456 1.00 97.12 294 ILE A O 1
ATOM 2371 N N . LYS A 1 295 ? 19.835 11.953 -14.884 1.00 95.19 295 LYS A N 1
ATOM 2372 C CA . LYS A 1 295 ? 20.927 11.622 -15.814 1.00 95.19 295 LYS A CA 1
ATOM 2373 C C . LYS A 1 295 ? 22.047 10.829 -15.150 1.00 95.19 295 LYS A C 1
ATOM 2375 O O . LYS A 1 295 ? 22.637 9.957 -15.784 1.00 95.19 295 LYS A O 1
ATOM 2380 N N . SER A 1 296 ? 22.356 11.101 -13.883 1.00 96.06 296 SER A N 1
ATOM 2381 C CA . SER A 1 296 ? 23.329 10.299 -13.140 1.00 96.06 296 SER A CA 1
ATOM 2382 C C . SER A 1 296 ? 22.832 8.882 -12.866 1.00 96.06 296 SER A C 1
ATOM 2384 O O . SER A 1 296 ? 23.624 7.946 -12.919 1.00 96.06 296 SER A O 1
ATOM 2386 N N . ILE A 1 297 ? 21.536 8.723 -12.608 1.00 97.38 297 ILE A N 1
ATOM 2387 C CA . ILE A 1 297 ? 20.892 7.417 -12.447 1.00 97.38 297 ILE A CA 1
ATOM 2388 C C . ILE A 1 297 ? 20.879 6.651 -13.771 1.00 97.38 297 ILE A C 1
ATOM 2390 O O . ILE A 1 297 ? 21.231 5.478 -13.779 1.00 97.38 297 ILE A O 1
ATOM 2394 N N . ILE A 1 298 ? 20.580 7.317 -14.889 1.00 97.06 298 ILE A N 1
ATOM 2395 C CA . ILE A 1 298 ? 20.674 6.730 -16.235 1.00 97.06 298 ILE A CA 1
ATOM 2396 C C . ILE A 1 298 ? 22.084 6.196 -16.498 1.00 97.06 298 ILE A C 1
ATOM 2398 O O . ILE A 1 298 ? 22.230 5.067 -16.952 1.00 97.06 298 ILE A O 1
ATOM 2402 N N . ARG A 1 299 ? 23.130 6.967 -16.162 1.00 95.69 299 ARG A N 1
ATOM 2403 C CA . ARG A 1 299 ? 24.515 6.486 -16.289 1.00 95.69 299 ARG A CA 1
ATOM 2404 C C . ARG A 1 299 ? 24.744 5.209 -15.481 1.00 95.69 299 ARG A C 1
ATOM 2406 O O . ARG A 1 299 ? 25.285 4.264 -16.035 1.00 95.69 299 ARG A O 1
ATOM 2413 N N . ARG A 1 300 ? 24.280 5.160 -14.227 1.00 96.25 300 ARG A N 1
ATOM 2414 C CA . ARG A 1 300 ? 24.387 3.964 -13.375 1.00 96.25 300 ARG A CA 1
ATOM 2415 C C . ARG A 1 300 ? 23.639 2.759 -13.958 1.00 96.25 300 ARG A C 1
ATOM 2417 O O . ARG A 1 300 ? 24.152 1.655 -13.877 1.00 96.25 300 ARG A O 1
ATOM 2424 N N . ILE A 1 301 ? 22.460 2.963 -14.549 1.00 97.00 301 ILE A N 1
ATOM 2425 C CA . ILE A 1 301 ? 21.697 1.899 -15.230 1.00 97.00 301 ILE A CA 1
ATOM 2426 C C . ILE A 1 301 ? 22.453 1.388 -16.464 1.00 97.00 301 ILE A C 1
ATOM 2428 O O . ILE A 1 301 ? 22.465 0.195 -16.731 1.00 97.00 301 ILE A O 1
ATOM 2432 N N . ASN A 1 302 ? 23.119 2.270 -17.212 1.00 96.31 302 ASN A N 1
ATOM 2433 C CA . ASN A 1 302 ? 23.891 1.867 -18.387 1.00 96.31 302 ASN A CA 1
ATOM 2434 C C . ASN A 1 302 ? 25.223 1.180 -18.035 1.00 96.31 302 ASN A C 1
ATOM 2436 O O . ASN A 1 302 ? 25.728 0.432 -18.862 1.00 96.31 302 ASN A O 1
ATOM 2440 N N .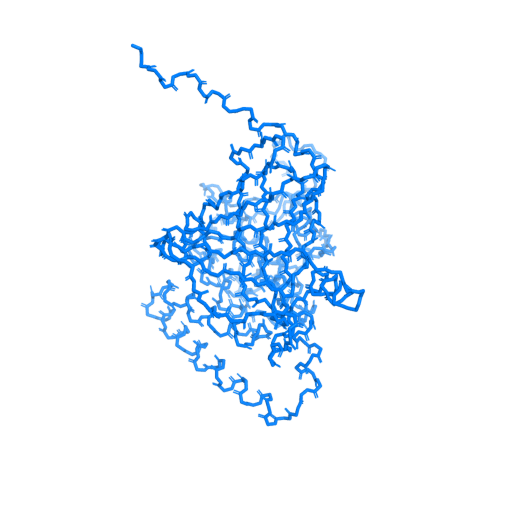 GLU A 1 303 ? 25.808 1.415 -16.853 1.00 94.12 303 GLU A N 1
ATOM 2441 C CA . GLU A 1 303 ? 27.143 0.911 -16.466 1.00 94.12 303 GLU A CA 1
ATOM 2442 C C . GLU A 1 303 ? 27.367 -0.600 -16.686 1.00 94.12 303 GLU A C 1
ATOM 2444 O O . GLU A 1 303 ? 28.443 -0.960 -17.173 1.00 94.12 303 GLU A O 1
ATOM 2449 N N . PRO A 1 304 ? 26.411 -1.499 -16.373 1.00 93.19 304 PRO A N 1
ATOM 2450 C CA . PRO A 1 304 ? 26.567 -2.933 -16.624 1.00 93.19 304 PRO A CA 1
ATOM 2451 C C . PRO A 1 304 ? 26.606 -3.300 -18.114 1.00 93.19 304 PRO A C 1
ATOM 2453 O O . PRO A 1 304 ? 27.057 -4.388 -18.482 1.00 93.19 304 PRO A O 1
ATOM 2456 N N . TYR A 1 305 ? 26.139 -2.406 -18.984 1.00 88.56 305 TYR A N 1
ATOM 2457 C CA . TYR A 1 305 ? 26.010 -2.637 -20.411 1.00 88.56 305 TYR A CA 1
ATOM 2458 C C . TYR A 1 305 ? 27.202 -2.041 -21.162 1.00 88.56 305 TYR A C 1
ATOM 2460 O O . TYR A 1 305 ? 27.587 -0.890 -20.990 1.00 88.56 305 TYR A O 1
ATOM 2468 N N . ASN A 1 306 ? 27.746 -2.793 -22.121 1.00 85.50 306 ASN A N 1
ATOM 2469 C CA . ASN A 1 306 ? 28.765 -2.280 -23.053 1.00 85.50 306 ASN A CA 1
ATOM 2470 C C . ASN A 1 306 ? 28.183 -1.308 -24.109 1.00 85.50 306 ASN A C 1
ATOM 2472 O O . ASN A 1 306 ? 28.786 -1.094 -25.162 1.00 85.50 306 ASN A O 1
ATOM 2476 N N . ARG A 1 307 ? 26.978 -0.785 -23.871 1.00 88.62 307 ARG A N 1
ATOM 2477 C CA . ARG A 1 307 ? 26.256 0.188 -24.689 1.00 88.62 307 ARG A CA 1
ATOM 2478 C C . ARG A 1 307 ? 25.268 0.937 -23.797 1.00 88.62 307 ARG A C 1
ATOM 2480 O O . ARG A 1 307 ? 24.817 0.383 -22.803 1.00 88.62 307 ARG A O 1
ATOM 2487 N N . ASP A 1 308 ? 24.852 2.127 -24.205 1.00 92.25 308 ASP A N 1
ATOM 2488 C CA . ASP A 1 308 ? 23.717 2.781 -23.557 1.00 92.25 308 ASP A CA 1
ATOM 2489 C C . ASP A 1 308 ? 22.438 1.994 -23.861 1.00 92.25 308 ASP A C 1
ATOM 2491 O O . ASP A 1 308 ? 22.159 1.723 -25.028 1.00 92.25 308 ASP A O 1
ATOM 2495 N N . ILE A 1 309 ? 21.687 1.604 -22.827 1.00 95.44 309 ILE A N 1
ATOM 2496 C CA . ILE A 1 309 ? 20.329 1.053 -22.977 1.00 95.44 309 ILE A CA 1
ATOM 2497 C C . ILE A 1 309 ? 19.267 2.134 -22.781 1.00 95.44 309 ILE A C 1
ATOM 2499 O O . ILE A 1 309 ? 18.184 2.050 -23.360 1.00 95.44 309 ILE A O 1
ATOM 2503 N N . LEU A 1 310 ? 19.608 3.173 -22.015 1.00 96.25 310 LEU A N 1
ATOM 2504 C CA . LEU A 1 310 ? 18.837 4.387 -21.808 1.00 96.25 310 LEU A CA 1
ATOM 2505 C C . LEU A 1 310 ? 19.636 5.599 -22.288 1.00 96.25 310 LEU A C 1
ATOM 2507 O O . LEU A 1 310 ? 20.833 5.714 -22.035 1.00 96.25 310 LEU A O 1
ATOM 2511 N N . VAL A 1 311 ? 18.970 6.540 -22.943 1.00 93.62 311 VAL A N 1
ATOM 2512 C CA . VAL A 1 311 ? 19.571 7.773 -23.456 1.00 93.62 311 VAL A CA 1
ATOM 2513 C C . VAL A 1 311 ? 18.684 8.976 -23.151 1.00 93.62 311 VAL A C 1
ATOM 2515 O O . VAL A 1 311 ? 17.527 8.861 -22.751 1.00 93.62 311 VAL A O 1
ATOM 2518 N N . TYR A 1 312 ? 19.244 10.164 -23.339 1.00 87.50 312 TYR A N 1
ATOM 2519 C CA . TYR A 1 312 ? 18.519 11.426 -23.295 1.00 87.50 312 TYR A CA 1
ATOM 2520 C C . TYR A 1 312 ? 19.055 12.319 -24.408 1.00 87.50 312 TYR A C 1
ATOM 2522 O O . TYR A 1 312 ? 20.267 12.498 -24.537 1.00 87.50 312 TYR A O 1
ATOM 2530 N N . MET A 1 313 ? 18.175 12.851 -25.258 1.00 69.25 313 MET A N 1
ATOM 2531 C CA . MET A 1 313 ? 18.626 13.574 -26.452 1.00 69.25 313 MET A CA 1
ATOM 2532 C C . MET A 1 313 ? 19.410 14.839 -26.074 1.00 69.25 313 MET A C 1
ATOM 2534 O O . MET A 1 313 ? 18.874 15.770 -25.482 1.00 69.25 313 MET A O 1
ATOM 2538 N N . ILE A 1 314 ? 20.678 14.941 -26.461 1.00 55.47 314 ILE A N 1
ATOM 2539 C CA . ILE A 1 314 ? 21.431 16.196 -26.356 1.00 55.47 314 ILE A CA 1
ATOM 2540 C C . ILE A 1 314 ? 21.213 16.946 -27.673 1.00 55.47 314 ILE A C 1
ATOM 2542 O O . ILE A 1 314 ? 21.825 16.605 -28.674 1.00 55.47 314 ILE A O 1
ATOM 2546 N N . GLY A 1 315 ? 20.275 17.901 -27.672 1.00 46.84 315 GLY A N 1
ATOM 2547 C CA . GLY A 1 315 ? 19.954 18.858 -28.744 1.00 46.84 315 GLY A CA 1
ATOM 2548 C C . GLY A 1 315 ? 20.473 18.557 -30.160 1.00 46.84 315 GLY A C 1
ATOM 2549 O O . GLY A 1 315 ? 21.601 18.908 -30.491 1.00 46.84 315 GLY A O 1
ATOM 2550 N N . GLY A 1 316 ? 19.604 18.024 -31.028 1.00 40.38 316 GLY A N 1
ATOM 2551 C CA . GLY A 1 316 ? 19.908 17.866 -32.452 1.00 40.38 316 GLY A CA 1
ATOM 2552 C C . GLY A 1 316 ? 18.861 17.086 -33.249 1.00 40.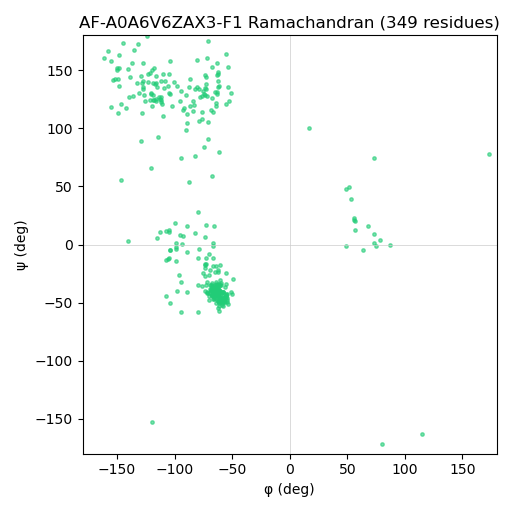38 316 GLY A C 1
ATOM 2553 O O . GLY A 1 316 ? 19.090 15.939 -33.591 1.00 40.38 316 GLY A O 1
ATOM 2554 N N . GLY A 1 317 ? 17.741 17.736 -33.586 1.00 40.62 317 GLY A N 1
ATOM 2555 C CA . GLY A 1 317 ? 16.978 17.453 -34.808 1.00 40.62 317 GLY A CA 1
ATOM 2556 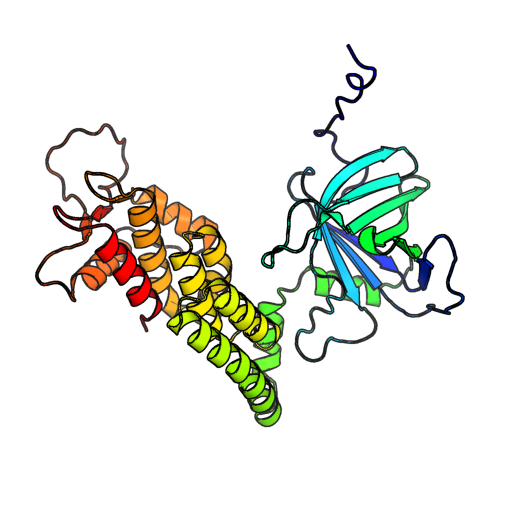C C . GLY A 1 317 ? 16.152 16.167 -34.886 1.00 40.62 317 GLY A C 1
ATOM 2557 O O . GLY A 1 317 ? 16.461 15.322 -35.705 1.00 40.62 317 GLY A O 1
ATOM 2558 N N . PHE A 1 318 ? 15.013 16.103 -34.195 1.00 40.62 318 PHE A N 1
ATOM 2559 C CA . PHE A 1 318 ? 13.771 15.587 -34.789 1.00 40.62 318 PHE A CA 1
ATOM 2560 C C . PHE A 1 318 ? 12.596 16.357 -34.182 1.00 40.62 318 PHE A C 1
ATOM 2562 O O . PHE A 1 318 ? 12.444 16.451 -32.966 1.00 40.62 318 PHE A O 1
ATOM 2569 N N . GLY A 1 319 ? 11.822 17.013 -35.047 1.00 42.94 319 GLY A N 1
ATOM 2570 C CA . GLY A 1 319 ? 10.721 17.886 -34.667 1.00 42.94 319 GLY A CA 1
ATOM 2571 C C . GLY A 1 319 ? 9.510 17.098 -34.189 1.00 42.94 319 GLY A C 1
ATOM 2572 O O . GLY A 1 319 ? 8.572 16.908 -34.953 1.00 42.94 319 GLY A O 1
ATOM 2573 N N . PHE A 1 320 ? 9.495 16.709 -32.919 1.00 42.91 320 PHE A N 1
ATOM 2574 C CA . PHE A 1 320 ? 8.239 16.548 -32.196 1.00 42.91 320 PHE A CA 1
ATOM 2575 C C . PHE A 1 320 ? 7.979 17.847 -31.443 1.00 42.91 320 PHE A C 1
ATOM 2577 O O . PHE A 1 320 ? 8.833 18.324 -30.700 1.00 42.91 320 PHE A O 1
ATOM 2584 N N . GLY A 1 321 ? 6.825 18.465 -31.697 1.00 44.12 321 GLY A N 1
ATOM 2585 C CA . GLY A 1 321 ? 6.385 19.731 -31.106 1.00 44.12 321 GLY A CA 1
ATOM 2586 C C . GLY A 1 321 ? 6.104 19.639 -29.605 1.00 44.12 321 GLY A C 1
ATOM 2587 O O . GLY A 1 321 ? 4.994 19.918 -29.166 1.00 44.12 321 GLY A O 1
ATOM 2588 N N . MET A 1 322 ? 7.101 19.249 -28.815 1.00 46.34 322 MET A N 1
ATOM 2589 C CA . MET A 1 322 ? 7.074 19.275 -27.360 1.00 46.34 322 MET A CA 1
ATOM 2590 C C . MET A 1 322 ? 7.580 20.646 -26.908 1.00 46.34 322 MET A C 1
ATOM 2592 O O . MET A 1 322 ? 8.761 20.972 -27.007 1.00 46.34 322 MET A O 1
ATOM 2596 N N . GLY A 1 323 ? 6.651 21.499 -26.480 1.00 42.31 323 GLY A N 1
ATOM 2597 C CA . GLY A 1 323 ? 6.962 22.828 -25.965 1.00 42.31 323 GLY A CA 1
ATOM 2598 C C . GLY A 1 323 ? 7.814 22.766 -24.696 1.00 42.31 323 GLY A C 1
ATOM 2599 O O . GLY A 1 323 ? 7.478 22.043 -23.768 1.00 42.31 323 GLY A O 1
ATOM 2600 N N . SER A 1 324 ? 8.892 23.555 -24.663 1.00 43.22 324 SER A N 1
ATOM 2601 C CA . SER A 1 324 ? 9.678 24.026 -23.498 1.00 43.22 324 SER A CA 1
ATOM 2602 C C . SER A 1 324 ? 10.151 23.037 -22.412 1.00 43.22 324 SER A C 1
ATOM 2604 O O . SER A 1 324 ? 10.822 23.470 -21.478 1.00 43.22 324 SER A O 1
ATOM 2606 N N . GLY A 1 325 ? 9.836 21.746 -22.491 1.00 52.16 325 GLY A N 1
ATOM 2607 C CA . GLY A 1 325 ? 10.336 20.705 -21.594 1.00 52.16 325 GLY A CA 1
ATOM 2608 C C . GLY A 1 325 ? 11.676 20.174 -22.094 1.00 52.16 325 GLY A C 1
ATOM 2609 O O . GLY A 1 325 ? 11.882 20.075 -23.300 1.00 52.16 325 GLY A O 1
ATOM 2610 N N . GLY A 1 326 ? 12.606 19.872 -21.186 1.00 62.66 326 GLY A N 1
ATOM 2611 C CA . GLY A 1 326 ? 13.897 19.280 -21.543 1.00 62.66 326 GLY A CA 1
ATOM 2612 C C . GLY A 1 326 ? 13.755 17.988 -22.357 1.00 62.66 326 GLY A C 1
ATOM 2613 O O . GLY A 1 326 ? 12.684 17.383 -22.413 1.00 62.66 326 GLY A O 1
ATOM 2614 N N . SER A 1 327 ? 14.846 17.569 -22.992 1.00 82.56 327 SER A N 1
ATOM 2615 C CA . SER A 1 327 ? 14.873 16.361 -23.813 1.00 82.56 327 SER A CA 1
ATOM 2616 C C . SER A 1 327 ? 14.369 15.126 -23.057 1.00 82.56 327 SER A C 1
ATOM 2618 O O . SER A 1 327 ? 14.781 14.928 -21.912 1.00 82.56 327 SER A O 1
ATOM 2620 N N . PRO A 1 328 ? 13.516 14.290 -23.676 1.00 91.06 328 PRO A N 1
ATOM 2621 C CA . PRO A 1 328 ? 12.983 13.098 -23.027 1.00 91.06 328 PRO A CA 1
ATOM 2622 C C . PRO A 1 328 ? 14.085 12.104 -22.656 1.00 91.06 328 PRO A C 1
ATOM 2624 O O . PRO A 1 328 ? 15.087 11.974 -23.367 1.00 91.06 328 PRO A O 1
ATOM 2627 N N . TYR A 1 329 ? 13.864 11.398 -21.548 1.00 95.06 329 TYR A N 1
ATOM 2628 C CA . TYR A 1 329 ? 14.565 10.158 -21.236 1.00 95.06 329 TYR A CA 1
ATOM 2629 C C . TYR A 1 329 ? 13.914 9.054 -22.058 1.00 95.06 329 TYR A C 1
ATOM 2631 O O . TYR A 1 329 ? 12.688 8.990 -22.123 1.00 95.06 329 TYR A O 1
ATOM 2639 N N . MET A 1 330 ? 14.709 8.216 -22.706 1.00 95.38 330 MET A N 1
ATOM 2640 C CA . MET A 1 330 ? 14.193 7.193 -23.607 1.00 95.38 330 MET A CA 1
ATOM 2641 C C . MET A 1 330 ? 15.080 5.961 -23.610 1.00 95.38 3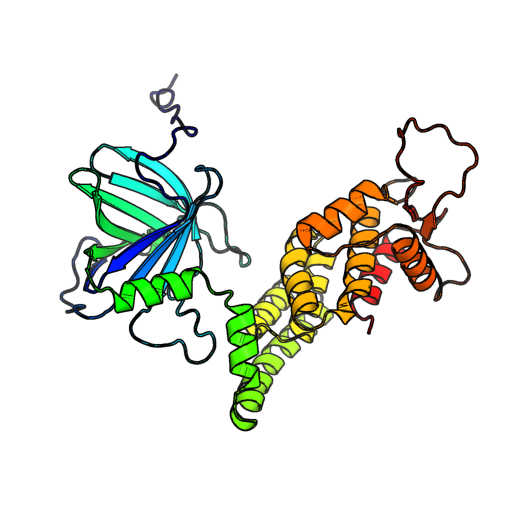30 MET A C 1
ATOM 2643 O O . MET A 1 330 ? 16.240 6.009 -23.202 1.00 95.38 330 MET A O 1
ATOM 2647 N N . THR A 1 331 ? 14.545 4.856 -24.099 1.00 96.06 331 THR A N 1
ATOM 2648 C CA . THR A 1 331 ? 15.351 3.682 -24.419 1.00 96.06 331 THR A CA 1
ATOM 2649 C C . THR A 1 331 ? 16.172 3.937 -25.680 1.00 96.06 331 THR A C 1
ATOM 2651 O O . THR A 1 331 ? 15.712 4.608 -26.598 1.00 96.06 331 THR A O 1
ATOM 2654 N N . SER A 1 332 ? 17.390 3.408 -25.742 1.00 94.00 332 SER A N 1
ATOM 2655 C CA . SER A 1 332 ? 18.216 3.461 -26.951 1.00 94.00 332 SER A CA 1
ATOM 2656 C C . SER A 1 332 ? 17.684 2.533 -28.050 1.00 94.00 332 SER A C 1
ATOM 2658 O O . SER A 1 332 ? 17.041 1.519 -27.758 1.00 94.00 332 SER A O 1
ATOM 2660 N N . ASP A 1 333 ? 18.090 2.782 -29.296 1.00 87.25 333 ASP A N 1
ATOM 2661 C CA . ASP A 1 333 ? 17.812 1.888 -30.424 1.00 87.25 333 ASP A CA 1
ATOM 2662 C C . ASP A 1 333 ? 18.201 0.431 -30.118 1.00 87.25 333 ASP A C 1
ATOM 2664 O O . ASP A 1 333 ? 19.309 0.121 -29.663 1.00 87.25 333 ASP A O 1
ATOM 2668 N N . GLY A 1 334 ? 17.265 -0.484 -30.377 1.00 87.06 334 GLY A N 1
ATOM 2669 C CA . GLY A 1 334 ? 17.456 -1.920 -30.179 1.00 87.06 334 GLY A CA 1
ATOM 2670 C C . GLY A 1 334 ? 17.465 -2.373 -28.717 1.00 87.06 334 GLY A C 1
ATOM 2671 O O . GLY A 1 334 ? 17.830 -3.521 -28.448 1.00 87.06 334 GLY A O 1
ATOM 2672 N N . THR A 1 335 ? 17.126 -1.511 -27.756 1.00 94.50 335 THR A N 1
ATOM 2673 C CA . THR A 1 335 ? 16.759 -1.948 -26.402 1.00 94.50 335 THR A CA 1
ATOM 2674 C C . THR A 1 335 ? 15.347 -2.506 -26.455 1.00 94.50 335 THR A C 1
ATOM 2676 O O . THR A 1 335 ? 14.454 -1.885 -27.016 1.00 94.50 335 THR A O 1
ATOM 2679 N N . ILE A 1 336 ? 15.165 -3.720 -25.941 1.00 94.50 336 ILE A N 1
ATOM 2680 C CA . ILE A 1 336 ? 13.884 -4.431 -25.977 1.00 94.50 336 ILE A CA 1
ATOM 2681 C C . ILE A 1 336 ? 13.213 -4.382 -24.609 1.00 94.50 336 ILE A C 1
ATOM 2683 O O . ILE A 1 336 ? 13.882 -4.245 -23.585 1.00 94.50 336 ILE A O 1
ATOM 2687 N N . LYS A 1 337 ? 11.891 -4.566 -24.593 1.00 94.12 337 LYS A N 1
ATOM 2688 C CA . LYS A 1 337 ? 11.065 -4.489 -23.384 1.00 94.12 337 LYS A CA 1
ATOM 2689 C C . LYS A 1 337 ? 11.591 -5.341 -22.221 1.00 94.12 337 LYS A C 1
ATOM 2691 O O . LYS A 1 337 ? 11.597 -4.871 -21.089 1.00 94.12 337 LYS A O 1
ATOM 2696 N N . SER A 1 338 ? 12.074 -6.556 -22.501 1.00 93.94 338 SER A N 1
ATOM 2697 C CA . SER A 1 338 ? 12.593 -7.458 -21.464 1.00 93.94 338 SER A CA 1
ATOM 2698 C C . SER A 1 338 ? 13.831 -6.908 -20.756 1.00 93.94 338 SER A C 1
ATOM 2700 O O . SER A 1 338 ? 13.942 -7.096 -19.559 1.00 93.94 338 SER A O 1
ATOM 2702 N N . VAL A 1 339 ? 14.703 -6.163 -21.448 1.00 95.50 339 VAL A N 1
ATOM 2703 C CA . VAL A 1 339 ? 15.874 -5.524 -20.818 1.00 95.50 339 VAL A CA 1
ATOM 2704 C C . VAL A 1 339 ? 15.424 -4.490 -19.787 1.00 95.50 339 VAL A C 1
ATOM 2706 O O . VAL A 1 339 ? 15.976 -4.425 -18.700 1.00 95.50 339 VAL A O 1
ATOM 2709 N N . ILE A 1 340 ? 14.381 -3.711 -20.095 1.00 95.62 340 ILE A N 1
ATOM 2710 C CA . ILE A 1 340 ? 13.818 -2.754 -19.133 1.00 95.62 340 ILE A CA 1
ATOM 2711 C C . ILE A 1 340 ? 13.166 -3.483 -17.957 1.00 95.62 340 ILE A C 1
ATOM 2713 O O . ILE A 1 340 ? 13.306 -3.042 -16.823 1.00 95.62 340 ILE A O 1
ATOM 2717 N N . SER A 1 341 ? 12.471 -4.597 -18.204 1.00 92.88 341 SER A N 1
ATOM 2718 C CA . SER A 1 341 ? 11.898 -5.420 -17.131 1.00 92.88 341 SER A CA 1
ATOM 2719 C C . SER A 1 341 ? 12.970 -6.006 -16.206 1.00 92.88 341 SER A C 1
ATOM 2721 O O . SER A 1 341 ? 12.807 -5.923 -14.993 1.00 92.88 341 SER A O 1
ATOM 2723 N N . ASP A 1 342 ? 14.068 -6.521 -16.760 1.00 93.38 342 ASP A N 1
ATOM 2724 C CA . ASP A 1 342 ? 15.198 -7.050 -15.988 1.00 93.38 342 ASP A CA 1
ATOM 2725 C C . ASP A 1 342 ? 15.858 -5.938 -15.153 1.00 93.38 342 ASP A C 1
ATOM 2727 O O . ASP A 1 342 ? 16.093 -6.106 -13.958 1.00 93.38 342 ASP A O 1
ATOM 2731 N N . GLU A 1 343 ? 16.042 -4.747 -15.734 1.00 96.00 343 GLU A N 1
ATOM 2732 C CA . GLU A 1 343 ? 16.570 -3.594 -15.000 1.00 96.00 343 GLU A CA 1
ATOM 2733 C C . GLU A 1 343 ? 15.667 -3.144 -13.856 1.00 96.00 343 GLU A C 1
ATOM 2735 O O . GLU A 1 343 ? 16.165 -2.726 -12.813 1.00 96.00 343 GLU A O 1
ATOM 2740 N N . ILE A 1 344 ? 14.340 -3.229 -14.001 1.00 94.88 344 ILE A N 1
ATOM 2741 C CA . ILE A 1 344 ? 13.439 -2.913 -12.888 1.00 94.88 344 ILE A CA 1
ATOM 2742 C C . ILE A 1 344 ? 13.723 -3.835 -11.694 1.00 94.88 344 ILE A C 1
ATOM 2744 O O . ILE A 1 344 ? 13.745 -3.377 -10.548 1.00 94.88 344 ILE A O 1
ATOM 2748 N N . GLU A 1 345 ? 13.972 -5.116 -11.948 1.00 91.38 345 GLU A N 1
ATOM 2749 C CA . GLU A 1 345 ? 14.304 -6.070 -10.893 1.00 91.38 345 GLU A CA 1
ATOM 2750 C C . GLU A 1 345 ? 15.665 -5.785 -10.252 1.00 91.38 345 GLU A C 1
ATOM 2752 O O . GLU A 1 345 ? 15.802 -5.878 -9.025 1.00 91.38 345 GLU A O 1
ATOM 2757 N N . ASP A 1 346 ? 16.643 -5.371 -11.055 1.00 94.44 346 ASP A N 1
ATOM 2758 C CA . ASP A 1 346 ? 17.986 -5.031 -10.591 1.00 94.44 346 ASP A CA 1
ATOM 2759 C C . ASP A 1 346 ? 18.011 -3.744 -9.760 1.00 94.44 346 ASP A C 1
ATOM 2761 O O . ASP A 1 346 ? 18.635 -3.712 -8.692 1.00 94.44 346 ASP A O 1
ATOM 2765 N N . VAL A 1 347 ? 17.283 -2.695 -10.163 1.00 96.00 347 VAL A N 1
ATOM 2766 C CA . VAL A 1 347 ? 17.236 -1.444 -9.385 1.00 96.00 347 VAL A CA 1
ATOM 2767 C C . VAL A 1 347 ? 16.596 -1.640 -8.015 1.00 96.00 347 VAL A C 1
ATOM 2769 O O . VAL A 1 347 ? 17.017 -1.001 -7.047 1.00 96.00 347 VAL A O 1
ATOM 2772 N N . LEU A 1 348 ? 15.633 -2.560 -7.883 1.00 93.19 348 LEU A N 1
ATOM 2773 C CA . LEU A 1 348 ? 15.040 -2.913 -6.590 1.00 93.19 348 LEU A CA 1
ATOM 2774 C C . LEU A 1 348 ? 16.066 -3.520 -5.615 1.00 93.19 348 LEU A C 1
ATOM 2776 O O . LEU A 1 348 ? 15.886 -3.400 -4.398 1.00 93.19 348 LEU A O 1
ATOM 2780 N N . ASN A 1 349 ? 17.174 -4.066 -6.125 1.00 91.75 349 ASN A N 1
ATOM 2781 C CA . ASN A 1 349 ? 18.285 -4.610 -5.340 1.00 91.75 349 ASN A CA 1
ATOM 2782 C C . ASN A 1 349 ? 19.419 -3.602 -5.074 1.00 91.75 349 ASN A C 1
ATOM 2784 O O . ASN A 1 349 ? 20.401 -3.966 -4.436 1.00 91.75 349 ASN A O 1
ATOM 2788 N N . TRP A 1 350 ? 19.331 -2.351 -5.543 1.00 93.19 350 TRP A N 1
ATOM 2789 C CA . TRP A 1 350 ? 20.371 -1.351 -5.268 1.00 93.19 350 TRP A CA 1
ATOM 2790 C C . TRP A 1 350 ? 20.519 -1.051 -3.769 1.00 93.19 350 TRP A C 1
ATOM 2792 O O . TRP A 1 350 ? 19.515 -0.915 -3.063 1.00 93.19 350 TRP A O 1
ATOM 2802 N N . ASP A 1 351 ? 21.766 -0.878 -3.327 1.00 79.56 351 ASP A N 1
ATOM 2803 C CA . ASP A 1 351 ? 22.125 -0.404 -1.980 1.00 79.56 351 ASP A CA 1
ATOM 2804 C C . ASP A 1 351 ? 21.862 1.096 -1.765 1.00 79.56 351 ASP A C 1
ATOM 2806 O O . ASP A 1 351 ? 22.077 1.890 -2.724 1.00 79.56 351 ASP A O 1
#

Radius of gyration: 24.79 Å; Cα contacts (8 Å, |Δi|>4): 570; chains: 1; bounding box: 69×45×63 Å

Nearest PDB structures (foldseek):
  5lyp-assembly1_A  TM=5.931E-01  e=1.480E-02  Saccharomyces cerevisiae
  4kyo-assembly1_D  TM=5.442E-01  e=2.345E-02  Homo sapiens
  3r9a-assembly1_B  TM=5.096E-01  e=1.911E-02  Homo sapiens
  6hpg-assembly1_A  TM=6.269E-01  e=2.010E-01  Arabidopsis thaliana
  6fdp-assembly1_A  TM=6.412E-01  e=1.910E-01  Homo sapiens

Organism: NCBI:txid2654844

Secondary structure (DSSP, 8-state):
--TTTT----TTPPPSS--TEEEEEEEEEEEEETTEE-----TT--EEEEEE-SSSSSEEEEEEE-SS--TTT-S-EEEEEEEEEEEEE-SSEEEEEE-SB-TTS-BGGGEEEEEEEETTEEEEEEEEETTTTEEEEEEE---HHHHHHHHHHHHS-HHHHHHHHHHHS-HHHHHHHHHHHHHHHHHHHHHHHTT-HHHHHHHHHHHHTT-TT-HHHHHHHHHHHHHTT-GGGGHHHHHHHHHH-GGGHHHHHHHHHHHHHHHT--SS--EE-HHHHHHHHHHHH-----HHHHHHHHHHHHTTSSS-SEEE--S--------SPPPPEEEPTT--HHHHHHHHHHHHT--

Solvent-accessible surface area (backbone atoms only — not comparable to full-atom values): 19285 Å² total; per-residue (Å²): 138,69,96,71,79,81,69,81,71,76,80,81,59,70,67,98,60,84,43,55,75,30,75,48,44,22,31,30,50,45,46,28,47,80,88,41,72,53,93,64,87,33,75,72,54,30,35,32,39,37,35,32,32,92,74,70,51,55,34,38,38,34,30,29,41,67,75,58,73,38,90,76,52,60,45,22,66,70,37,72,76,37,45,24,32,75,78,47,76,58,91,52,32,38,34,34,36,24,52,64,55,50,100,85,66,52,60,24,63,36,37,32,41,35,43,33,34,55,95,92,36,74,52,34,38,34,42,38,34,62,85,73,43,31,37,39,38,33,42,61,48,91,53,73,68,62,49,54,50,45,52,46,45,72,70,52,56,48,66,60,50,29,52,58,48,58,69,73,47,55,70,69,56,51,51,54,48,46,55,60,19,49,55,28,31,52,49,9,53,53,27,42,77,66,74,35,46,70,60,13,42,55,23,18,51,52,12,39,74,69,36,73,79,43,59,68,35,29,48,51,37,30,50,43,26,50,77,71,67,40,56,79,67,23,50,60,35,50,46,50,46,33,71,77,38,66,70,44,47,61,33,52,53,48,37,53,51,42,49,44,24,61,74,49,48,57,97,89,30,17,50,41,44,52,65,60,54,45,50,48,42,32,70,74,65,68,44,88,75,55,70,71,58,52,53,51,46,44,50,62,69,21,63,89,44,102,50,70,45,52,45,58,63,77,86,81,89,76,93,67,95,68,77,95,60,64,60,40,41,29,43,28,92,90,49,50,73,64,59,48,54,53,47,43,60,52,36,70,68,57,122

InterPro domains:
  IPR011990 Tetratricopeptide-like helical domain superfamily [G3DSA:1.25.40.10] (159-286)
  IPR011990 Tetratricopeptide-like helical domain superfamily [SSF48452] (181-266)
  IPR019734 Tetratricopeptide repeat [PS50005] (181-214)
  IPR019734 Tetratricopeptide repeat [PS50005] (215-248)
  IPR019734 Tetratricopeptide repeat [SM00028] (181-214)
  IPR019734 Tetratricopeptide repeat [SM00028] (215-248)

Mean predicted aligned error: 11.99 Å